Protein AF-A0A0K0F010-F1 (afdb_monomer_lite)

pLDDT: mean 82.56, std 20.04, range [26.83, 97.69]

Secondary structure (DSSP, 8-state):
---PPPSSTTPEEEEEEEEETTTEEEEEEEEHHHHHHHHHHHHTTSHHHHHHHGGGBPTTSS-B-HHHHHHHHTT--SPEEE--TTS-EEEEEEEEETT----S-S---PPPSSPPPPEEEE-SSSEEEETTSSEEEEEEEEEETTTTEEEEEEEEE-HHHHHHHHHHHHHSHHHHHSTTHHHHHHHHHHHHHTT-EEEEEE--GGG-EEEEEEEE--STT-PPPPPPPP-SGGGGGGS---------------------------------

Radius of gyration: 25.79 Å; chains: 1; bounding box: 55×37×94 Å

Foldseek 3Di:
DDDDFDPDQFFKKKKKAKDDQLQDGWIDIDTQFVVQLVVLVSQVLAPQSCVVQVVQDDPPDSGGRSVVVAVVCVVPVDWDWDQALQGIMTMGMDMGHTPDDDDDRPDTTHDDPDFADWAWADFPPDIDIASSQKKKKKKKWAQDPVVRDIDIDITTDHLSVVRNVLVVVLPDPLQVPLPCSNVCSNVQNNCQSVQHKDKDWDQDANSTMIMIMGMHRDDPPDHDDDDDDDDNSVRNPPPDDDPPPPDDDDDDDDDDDDDDDDDDDDDDDDDD

Structure (mmCIF, N/CA/C/O backbone):
data_AF-A0A0K0F010-F1
#
_entry.id   AF-A0A0K0F010-F1
#
loop_
_atom_site.group_PDB
_atom_site.id
_atom_site.type_symbol
_atom_site.label_atom_id
_atom_site.label_alt_id
_atom_site.label_comp_id
_atom_site.label_asym_id
_atom_site.label_entity_id
_atom_site.label_seq_id
_atom_site.pdbx_PDB_ins_code
_atom_site.Cartn_x
_atom_site.Cartn_y
_atom_site.Cartn_z
_atom_site.occupancy
_atom_site.B_iso_or_equiv
_atom_site.auth_seq_id
_atom_site.auth_comp_id
_atom_site.auth_asym_id
_atom_site.auth_atom_id
_atom_site.pdbx_PDB_model_num
ATOM 1 N N . MET A 1 1 ? 7.294 0.095 -32.697 1.00 40.09 1 MET A N 1
ATOM 2 C CA . MET A 1 1 ? 7.837 0.726 -31.475 1.00 40.09 1 MET A CA 1
ATOM 3 C C . MET A 1 1 ? 9.129 1.427 -31.851 1.00 40.09 1 MET A C 1
ATOM 5 O O . MET A 1 1 ? 10.024 0.771 -32.359 1.00 40.09 1 MET A O 1
ATOM 9 N N . THR A 1 2 ? 9.208 2.744 -31.689 1.00 41.09 2 THR A N 1
ATOM 10 C CA . THR A 1 2 ? 10.449 3.507 -31.884 1.00 41.09 2 THR A CA 1
ATOM 11 C C . THR A 1 2 ? 11.277 3.436 -30.606 1.00 41.09 2 THR A C 1
ATOM 13 O O . THR A 1 2 ? 10.870 3.976 -29.580 1.00 41.09 2 THR A O 1
ATOM 16 N N . THR A 1 3 ? 12.419 2.753 -30.650 1.00 55.72 3 THR A N 1
ATOM 17 C CA . THR A 1 3 ? 13.390 2.713 -29.551 1.00 55.72 3 THR A CA 1
ATOM 18 C C . THR A 1 3 ? 14.116 4.051 -29.485 1.00 55.72 3 THR A C 1
ATOM 20 O O . THR A 1 3 ? 14.888 4.386 -30.384 1.00 55.72 3 THR A O 1
ATOM 23 N N . LYS A 1 4 ? 13.857 4.841 -28.442 1.00 65.62 4 LYS A N 1
ATOM 24 C CA . LYS A 1 4 ? 14.613 6.068 -28.191 1.00 65.62 4 LYS A CA 1
ATOM 25 C C . LYS A 1 4 ? 15.930 5.693 -27.513 1.00 65.62 4 LYS A C 1
ATOM 27 O O . LYS A 1 4 ? 15.924 5.049 -26.470 1.00 65.62 4 LYS A O 1
ATOM 32 N N . ALA A 1 5 ? 17.042 6.072 -28.134 1.00 74.75 5 ALA A N 1
ATOM 33 C CA . ALA A 1 5 ? 18.370 5.939 -27.551 1.00 74.75 5 ALA A CA 1
ATOM 34 C C . ALA A 1 5 ? 18.475 6.759 -26.252 1.00 74.75 5 ALA A C 1
ATOM 36 O O . ALA A 1 5 ? 17.925 7.863 -26.173 1.00 74.75 5 ALA A O 1
ATOM 37 N N . CYS A 1 6 ? 19.196 6.237 -25.257 1.00 81.38 6 CYS A N 1
ATOM 38 C CA . CYS A 1 6 ? 19.564 7.020 -24.082 1.00 81.38 6 CYS A CA 1
ATOM 39 C C . CYS A 1 6 ? 20.459 8.189 -24.495 1.00 81.38 6 CYS A C 1
ATOM 41 O O . CYS A 1 6 ? 21.166 8.109 -25.499 1.00 81.38 6 CYS A O 1
ATOM 43 N N . GLN A 1 7 ? 20.407 9.291 -23.739 1.00 77.12 7 GLN A N 1
ATOM 44 C CA . GLN A 1 7 ? 21.152 10.510 -24.082 1.00 77.12 7 GLN A CA 1
ATOM 45 C C . GLN A 1 7 ? 22.668 10.272 -24.147 1.00 77.12 7 GLN A C 1
ATOM 47 O O . GLN A 1 7 ? 23.352 10.929 -24.926 1.00 77.12 7 GLN A O 1
ATOM 52 N N . ASN A 1 8 ? 23.180 9.318 -23.363 1.00 73.06 8 ASN A N 1
ATOM 53 C CA . ASN A 1 8 ? 24.580 8.917 -23.363 1.00 73.06 8 ASN A CA 1
ATOM 54 C C . ASN A 1 8 ? 24.729 7.500 -23.921 1.00 73.06 8 ASN A C 1
ATOM 56 O O . ASN A 1 8 ? 24.116 6.574 -23.407 1.00 73.06 8 ASN A O 1
ATOM 60 N N . ASN A 1 9 ? 25.632 7.315 -24.886 1.00 62.78 9 ASN A N 1
ATOM 61 C CA . ASN A 1 9 ? 25.896 6.019 -25.536 1.00 62.78 9 ASN A CA 1
ATOM 62 C C . ASN A 1 9 ? 26.514 4.951 -24.607 1.00 62.78 9 ASN A C 1
ATOM 64 O O . ASN A 1 9 ? 26.707 3.813 -25.020 1.00 62.78 9 ASN A O 1
ATOM 68 N N . VAL A 1 10 ? 26.875 5.331 -23.378 1.00 67.31 10 VAL A N 1
ATOM 69 C CA . VAL A 1 10 ? 27.418 4.444 -22.331 1.00 67.31 10 VAL A CA 1
ATOM 70 C C . VAL A 1 10 ? 26.358 4.147 -21.261 1.00 67.31 10 VAL A C 1
ATOM 72 O O . VAL A 1 10 ? 26.610 3.398 -20.318 1.00 67.31 10 VAL A O 1
ATOM 75 N N . ASP A 1 11 ? 25.176 4.758 -21.363 1.00 76.50 11 ASP A N 1
ATOM 76 C CA . ASP A 1 11 ? 24.120 4.552 -20.384 1.00 76.50 11 ASP A CA 1
ATOM 77 C C . ASP A 1 11 ? 23.496 3.166 -20.563 1.00 76.50 11 ASP A C 1
ATOM 79 O O . ASP A 1 11 ? 23.376 2.646 -21.675 1.00 76.50 11 ASP A O 1
ATOM 83 N N . LYS A 1 12 ? 23.112 2.543 -19.450 1.00 86.69 12 LYS A N 1
ATOM 84 C CA . LYS A 1 12 ? 22.414 1.256 -19.492 1.00 86.69 12 LYS A CA 1
ATOM 85 C C . LYS A 1 12 ? 20.912 1.479 -19.608 1.00 86.69 12 LYS A C 1
ATOM 87 O O . LYS A 1 12 ? 20.371 2.529 -19.253 1.00 86.69 12 LYS A O 1
ATOM 92 N N . CYS A 1 13 ? 20.225 0.454 -20.076 1.00 90.56 13 CYS A N 1
ATOM 93 C CA . CYS A 1 13 ? 18.785 0.357 -19.956 1.00 90.56 13 CYS A CA 1
ATOM 94 C C . CYS A 1 13 ? 18.437 -0.534 -18.762 1.00 90.56 13 CYS A C 1
ATOM 96 O O . CYS A 1 13 ? 19.225 -1.379 -18.332 1.00 90.56 13 CYS A O 1
ATOM 98 N N . SER A 1 14 ? 17.241 -0.341 -18.223 1.00 92.31 14 SER A N 1
ATOM 99 C CA . SER A 1 14 ? 16.677 -1.249 -17.233 1.00 92.31 14 SER A CA 1
ATOM 100 C C . SER A 1 14 ? 15.232 -1.560 -17.565 1.00 92.31 14 SER A C 1
ATOM 102 O O . SER A 1 14 ? 14.500 -0.714 -18.078 1.00 92.31 14 SER A O 1
ATOM 104 N N . TYR A 1 15 ? 14.859 -2.794 -17.274 1.00 93.38 15 TYR A N 1
ATOM 105 C CA . TYR A 1 15 ? 13.509 -3.310 -17.262 1.00 93.38 15 TYR A CA 1
ATOM 106 C C . TYR A 1 15 ? 13.127 -3.547 -15.804 1.00 93.38 15 TYR A C 1
ATOM 108 O O . TYR A 1 15 ? 13.877 -4.185 -15.064 1.00 93.38 15 TYR A O 1
ATOM 116 N N . VAL A 1 16 ? 11.975 -3.027 -15.401 1.00 94.06 16 VAL A N 1
ATOM 117 C CA . VAL A 1 16 ? 11.423 -3.168 -14.056 1.00 94.06 16 VAL A CA 1
ATOM 118 C C . VAL A 1 16 ? 10.037 -3.782 -14.176 1.00 94.06 16 VAL A C 1
ATOM 120 O O . VAL A 1 16 ? 9.225 -3.326 -14.981 1.00 94.06 16 VAL A O 1
ATOM 123 N N . SER A 1 17 ? 9.763 -4.803 -13.370 1.00 95.50 17 SER A N 1
ATOM 124 C CA . SER A 1 17 ? 8.445 -5.420 -13.234 1.00 95.50 17 SER A CA 1
ATOM 125 C C . SER A 1 17 ? 8.013 -5.365 -11.773 1.00 95.50 17 SER A C 1
ATOM 127 O O . SER A 1 17 ? 8.783 -5.733 -10.885 1.00 95.50 17 SER A O 1
ATOM 129 N N . LEU A 1 18 ? 6.803 -4.870 -11.523 1.00 96.00 18 LEU A N 1
ATOM 130 C CA . LEU A 1 18 ? 6.250 -4.644 -10.190 1.00 96.00 18 LEU A CA 1
ATOM 131 C C . LEU A 1 18 ? 4.849 -5.241 -10.092 1.00 96.00 18 LEU A C 1
ATOM 133 O O . LEU A 1 18 ? 4.024 -5.069 -10.990 1.00 96.00 18 LEU A O 1
ATOM 137 N N . ASN A 1 19 ? 4.565 -5.868 -8.960 1.00 96.69 19 ASN A N 1
ATOM 138 C CA . ASN A 1 19 ? 3.223 -6.231 -8.537 1.00 96.69 19 ASN A CA 1
ATOM 139 C C . ASN A 1 19 ? 3.111 -5.980 -7.034 1.00 96.69 19 ASN A C 1
ATOM 141 O O . ASN A 1 19 ? 3.503 -6.820 -6.233 1.00 96.69 19 ASN A O 1
ATOM 145 N N . ILE A 1 20 ? 2.625 -4.800 -6.660 1.00 97.12 20 ILE A N 1
ATOM 146 C CA . ILE A 1 20 ? 2.399 -4.397 -5.273 1.00 97.12 20 ILE A CA 1
ATOM 147 C C . ILE A 1 20 ? 0.886 -4.203 -5.098 1.00 97.12 20 ILE A C 1
ATOM 149 O O . ILE A 1 20 ? 0.326 -3.269 -5.693 1.00 97.12 20 ILE A O 1
ATOM 153 N N . PRO A 1 21 ? 0.207 -5.055 -4.303 1.00 96.12 21 PRO A N 1
ATOM 154 C CA . PRO A 1 21 ? -1.244 -5.017 -4.149 1.00 96.12 21 PRO A CA 1
ATOM 155 C C . PRO A 1 21 ? -1.765 -3.623 -3.788 1.00 96.12 21 PRO A C 1
ATOM 157 O O . PRO A 1 21 ? -1.228 -2.944 -2.920 1.00 96.12 21 PRO A O 1
ATOM 160 N N . GLY A 1 22 ? -2.808 -3.161 -4.478 1.00 93.94 22 GLY A N 1
ATOM 161 C CA . GLY A 1 22 ? -3.405 -1.846 -4.214 1.00 93.94 22 GLY A CA 1
ATOM 162 C C . GLY A 1 22 ? -2.556 -0.629 -4.605 1.00 93.94 22 GLY A C 1
ATOM 163 O O . GLY A 1 22 ? -3.023 0.486 -4.398 1.00 93.94 22 GLY A O 1
ATOM 164 N N . LEU A 1 23 ? -1.357 -0.812 -5.179 1.00 95.88 23 LEU A N 1
ATOM 165 C CA . LEU A 1 23 ? -0.483 0.280 -5.623 1.00 95.88 23 LEU A CA 1
ATOM 166 C C . LEU A 1 23 ? -0.194 0.237 -7.125 1.00 95.88 23 LEU A C 1
ATOM 168 O O . LEU A 1 23 ? -0.501 1.185 -7.845 1.00 95.88 23 LEU A O 1
ATOM 172 N N . VAL A 1 24 ? 0.428 -0.845 -7.601 1.00 95.31 24 VAL A N 1
ATOM 173 C CA . VAL A 1 24 ? 0.907 -0.955 -8.984 1.00 95.31 24 VAL A CA 1
ATOM 174 C C . VAL A 1 24 ? 0.966 -2.413 -9.423 1.00 95.31 24 VAL A C 1
ATOM 176 O O . VAL A 1 24 ? 1.359 -3.290 -8.663 1.00 95.31 24 VAL A O 1
ATOM 179 N N . ILE A 1 25 ? 0.620 -2.663 -10.679 1.00 96.25 25 ILE A N 1
ATOM 180 C CA . ILE A 1 25 ? 0.909 -3.913 -11.374 1.00 96.25 25 ILE A CA 1
ATOM 181 C C . ILE A 1 25 ? 1.333 -3.547 -12.792 1.00 96.25 25 ILE A C 1
ATOM 183 O O . ILE A 1 25 ? 0.647 -2.767 -13.452 1.00 96.25 25 ILE A O 1
ATOM 187 N N . GLY A 1 26 ? 2.485 -4.028 -13.242 1.00 95.88 26 GLY A N 1
ATOM 188 C CA . GLY A 1 26 ? 2.979 -3.687 -14.568 1.00 95.88 26 GLY A CA 1
ATOM 189 C C . GLY A 1 26 ? 4.478 -3.860 -14.739 1.00 95.88 26 GLY A C 1
ATOM 190 O O . GLY A 1 26 ? 5.221 -4.096 -13.785 1.00 95.88 26 GLY A O 1
ATOM 191 N N . SER A 1 27 ? 4.926 -3.643 -15.970 1.00 94.88 27 SER A N 1
ATOM 192 C CA . SER A 1 27 ? 6.343 -3.602 -16.310 1.00 94.88 27 SER A CA 1
ATOM 193 C C . SER A 1 27 ? 6.649 -2.394 -17.190 1.00 94.88 27 SER A C 1
ATOM 195 O O . SER A 1 27 ? 5.830 -1.979 -18.012 1.00 94.88 27 SER A O 1
ATOM 197 N N . PHE A 1 28 ? 7.833 -1.816 -17.023 1.00 94.00 28 PHE A N 1
ATOM 198 C CA . PHE A 1 28 ? 8.313 -0.690 -17.817 1.00 94.00 28 PHE A CA 1
ATOM 199 C C . PHE A 1 28 ? 9.819 -0.796 -18.031 1.00 94.00 28 PHE A C 1
ATOM 201 O O . PHE A 1 28 ? 10.546 -1.369 -17.222 1.00 94.00 28 PHE A O 1
ATOM 208 N N . SER A 1 29 ? 10.293 -0.244 -19.143 1.00 92.19 29 SER A N 1
ATOM 209 C CA . SER A 1 29 ? 11.709 -0.253 -19.495 1.00 92.19 29 SER A CA 1
ATOM 210 C C . SER A 1 29 ? 12.142 1.084 -20.065 1.00 92.19 29 SER A C 1
ATOM 212 O O . SER A 1 29 ? 11.373 1.734 -20.774 1.00 92.19 29 SER A O 1
ATOM 214 N N . GLY A 1 30 ? 13.388 1.459 -19.817 1.00 92.12 30 GLY A N 1
ATOM 215 C CA . GLY A 1 30 ? 13.963 2.691 -20.336 1.00 92.12 30 GLY A CA 1
ATOM 216 C C . GLY A 1 30 ? 15.385 2.910 -19.843 1.00 92.12 30 GLY A C 1
ATOM 217 O O . GLY A 1 30 ? 16.015 2.013 -19.279 1.00 92.12 30 GLY A O 1
ATOM 218 N N . CYS A 1 31 ? 15.887 4.121 -20.052 1.00 92.12 31 CYS A N 1
ATOM 219 C CA . CYS A 1 31 ? 17.186 4.539 -19.537 1.00 92.12 31 CYS A CA 1
ATOM 220 C C . CYS A 1 31 ? 17.152 4.616 -18.010 1.00 92.12 31 CYS A C 1
ATOM 222 O O . CYS A 1 31 ? 16.120 4.969 -17.432 1.00 92.12 31 CYS A O 1
ATOM 224 N N . LEU A 1 32 ? 18.279 4.318 -17.355 1.00 92.50 32 LEU A N 1
ATOM 225 C CA . LEU A 1 32 ? 18.355 4.222 -15.891 1.00 92.50 32 LEU A CA 1
ATOM 226 C C . LEU A 1 32 ? 17.746 5.430 -15.167 1.00 92.50 32 LEU A C 1
ATOM 228 O O . LEU A 1 32 ? 17.012 5.252 -14.199 1.00 92.50 32 LEU A O 1
ATOM 232 N N . GLN A 1 33 ? 18.016 6.650 -15.639 1.00 91.88 33 GLN A N 1
ATOM 233 C CA . GLN A 1 33 ? 17.498 7.868 -15.014 1.00 91.88 33 GLN A CA 1
ATOM 234 C C . GLN A 1 33 ? 15.969 7.978 -15.109 1.00 91.88 33 GLN A C 1
ATOM 236 O O . GLN A 1 33 ? 15.311 8.289 -14.118 1.00 91.88 33 GLN A O 1
ATOM 241 N N . GLU A 1 34 ? 15.391 7.714 -16.283 1.00 93.06 34 GLU A N 1
ATOM 242 C CA . GLU A 1 34 ? 13.939 7.782 -16.493 1.00 93.06 34 GLU A CA 1
ATOM 243 C C . GLU A 1 34 ? 13.221 6.699 -15.684 1.00 93.06 34 GLU A C 1
ATOM 245 O O . GLU A 1 34 ? 12.225 6.976 -15.013 1.00 93.06 34 GLU A O 1
ATOM 250 N N . VAL A 1 35 ? 13.773 5.483 -15.683 1.00 95.00 35 VAL A N 1
ATOM 251 C CA . VAL A 1 35 ? 13.269 4.374 -14.868 1.00 95.00 35 VAL A CA 1
ATOM 252 C C . VAL A 1 35 ? 13.345 4.716 -13.383 1.00 95.00 35 VAL A C 1
ATOM 254 O O . VAL A 1 35 ? 12.360 4.514 -12.679 1.00 95.00 35 VAL A O 1
ATOM 257 N N . GLY A 1 36 ? 14.452 5.293 -12.909 1.00 96.12 36 GLY A N 1
ATOM 258 C CA . GLY A 1 36 ? 14.612 5.707 -11.512 1.00 96.12 36 GLY A CA 1
ATOM 259 C C . GLY A 1 36 ? 13.603 6.770 -11.074 1.00 96.12 36 GLY A C 1
ATOM 260 O O . GLY A 1 36 ? 13.112 6.721 -9.947 1.00 96.12 36 GLY A O 1
ATOM 261 N N . ILE A 1 37 ? 13.236 7.697 -11.968 1.00 96.94 37 ILE A N 1
ATOM 262 C CA . ILE A 1 37 ? 12.180 8.693 -11.720 1.00 96.94 37 ILE A CA 1
ATOM 263 C C . ILE A 1 37 ? 10.809 8.018 -11.626 1.00 96.94 37 ILE A C 1
ATOM 265 O O . ILE A 1 37 ? 10.042 8.316 -10.711 1.00 96.94 37 ILE A O 1
ATOM 269 N N . ILE A 1 38 ? 10.472 7.139 -12.575 1.00 97.06 38 ILE A N 1
ATOM 270 C CA . ILE A 1 38 ? 9.181 6.435 -12.577 1.00 97.06 38 ILE A CA 1
ATOM 271 C C . ILE A 1 38 ? 9.068 5.557 -11.331 1.00 97.06 38 ILE A C 1
ATOM 273 O O . ILE A 1 38 ? 8.059 5.619 -10.632 1.00 97.06 38 ILE A O 1
ATOM 277 N N . PHE A 1 39 ? 10.112 4.790 -11.023 1.00 96.38 39 PHE A N 1
ATOM 278 C CA . PHE A 1 39 ? 10.118 3.890 -9.882 1.00 96.38 39 PHE A CA 1
ATOM 279 C C . PHE A 1 39 ? 10.039 4.661 -8.558 1.00 96.38 39 PHE A C 1
ATOM 281 O O . PHE A 1 39 ? 9.178 4.348 -7.740 1.00 96.38 39 PHE A O 1
ATOM 288 N N . GLY A 1 40 ? 10.825 5.730 -8.385 1.00 97.12 40 GLY A N 1
ATOM 289 C CA . GLY A 1 40 ? 10.743 6.586 -7.196 1.00 97.12 40 GLY A CA 1
ATOM 290 C C . GLY A 1 40 ? 9.363 7.228 -7.020 1.00 97.12 40 GLY A C 1
ATOM 291 O O . GLY A 1 40 ? 8.825 7.266 -5.919 1.00 97.12 40 GLY A O 1
ATOM 292 N N . ARG A 1 41 ? 8.710 7.647 -8.114 1.00 97.25 41 ARG A N 1
ATOM 293 C CA . ARG A 1 41 ? 7.323 8.143 -8.061 1.00 97.25 41 ARG A CA 1
ATOM 294 C C . ARG A 1 41 ? 6.315 7.076 -7.661 1.00 97.25 41 ARG A C 1
ATOM 296 O O . ARG A 1 41 ? 5.320 7.432 -7.049 1.00 97.25 41 ARG A O 1
ATOM 303 N N . ILE A 1 42 ? 6.511 5.821 -8.057 1.00 96.50 42 ILE A N 1
ATOM 304 C CA . ILE A 1 42 ? 5.626 4.715 -7.674 1.00 96.50 42 ILE A CA 1
ATOM 305 C C . ILE A 1 42 ? 5.829 4.381 -6.195 1.00 96.50 42 ILE A C 1
ATOM 307 O O . ILE A 1 42 ? 4.850 4.343 -5.454 1.00 96.50 42 ILE A O 1
ATOM 311 N N . ALA A 1 43 ? 7.080 4.189 -5.765 1.00 96.25 43 ALA A N 1
ATOM 312 C CA . ALA A 1 43 ? 7.417 3.857 -4.383 1.00 96.25 43 ALA A CA 1
ATOM 313 C C . ALA A 1 43 ? 6.944 4.950 -3.412 1.00 96.25 43 ALA A C 1
ATOM 315 O O . ALA A 1 43 ? 6.189 4.666 -2.488 1.00 96.25 43 ALA A O 1
ATOM 316 N N . GLY A 1 44 ? 7.251 6.217 -3.708 1.00 96.50 44 GLY A N 1
ATOM 317 C CA . GLY A 1 44 ? 6.889 7.361 -2.868 1.00 96.50 44 GLY A CA 1
ATOM 318 C C . GLY A 1 44 ? 5.389 7.676 -2.770 1.00 96.50 44 GLY A C 1
ATOM 319 O O . GLY A 1 44 ? 5.009 8.607 -2.064 1.00 96.50 44 GLY A O 1
ATOM 320 N N . ARG A 1 45 ? 4.499 6.947 -3.463 1.00 96.31 45 ARG A N 1
ATOM 321 C CA . ARG A 1 45 ? 3.038 7.086 -3.270 1.00 96.31 45 ARG A CA 1
ATOM 322 C C . ARG A 1 45 ? 2.548 6.425 -1.987 1.00 96.31 45 ARG A C 1
ATOM 324 O O . ARG A 1 45 ? 1.493 6.814 -1.481 1.00 96.31 45 ARG A O 1
ATOM 331 N N . ARG A 1 46 ? 3.289 5.437 -1.487 1.00 96.50 46 ARG A N 1
ATOM 332 C CA . ARG A 1 46 ? 2.933 4.653 -0.310 1.00 96.50 46 ARG A CA 1
ATOM 333 C C . ARG A 1 46 ? 4.087 4.620 0.675 1.00 96.50 46 ARG A C 1
ATOM 335 O O . ARG A 1 46 ? 5.159 4.144 0.336 1.00 96.50 46 ARG A O 1
ATOM 342 N N . LEU A 1 47 ? 3.854 5.101 1.891 1.00 97.25 47 LEU A N 1
ATOM 343 C CA . LEU A 1 47 ? 4.883 5.278 2.918 1.00 97.25 47 LEU A CA 1
ATOM 344 C C . LEU A 1 47 ? 5.563 3.966 3.316 1.00 97.25 47 LEU A C 1
ATOM 346 O O . LEU A 1 47 ? 6.756 3.958 3.586 1.00 97.25 47 LEU A O 1
ATOM 350 N N . ASP A 1 48 ? 4.822 2.860 3.334 1.00 96.56 48 ASP A N 1
ATOM 351 C CA . ASP A 1 48 ? 5.379 1.547 3.648 1.00 96.56 48 ASP A CA 1
ATOM 352 C C . ASP A 1 48 ? 6.294 1.021 2.534 1.00 96.56 48 ASP A C 1
ATOM 354 O O . ASP A 1 48 ? 7.318 0.405 2.804 1.00 96.56 48 ASP A O 1
ATOM 358 N N . VAL A 1 49 ? 5.969 1.321 1.275 1.00 97.12 49 VAL A N 1
ATOM 359 C CA . VAL A 1 49 ? 6.812 0.987 0.118 1.00 97.12 49 VAL A CA 1
ATOM 360 C C . VAL A 1 49 ? 8.019 1.925 0.028 1.00 97.12 49 VAL A C 1
ATOM 362 O O . VAL A 1 49 ? 9.125 1.487 -0.288 1.00 97.12 49 VAL A O 1
ATOM 365 N N . ASP A 1 50 ? 7.817 3.207 0.325 1.00 96.88 50 ASP A N 1
ATOM 366 C CA . ASP A 1 50 ? 8.874 4.211 0.382 1.00 96.88 50 ASP A CA 1
ATOM 367 C C . ASP A 1 50 ? 9.928 3.864 1.439 1.00 96.88 50 ASP A C 1
ATOM 369 O O . ASP A 1 50 ? 11.115 3.941 1.144 1.00 96.88 50 ASP A O 1
ATOM 373 N N . ASP A 1 51 ? 9.521 3.390 2.621 1.00 95.88 51 ASP A N 1
ATOM 374 C CA . ASP A 1 51 ? 10.441 2.961 3.685 1.00 95.88 51 ASP A CA 1
ATOM 375 C C . ASP A 1 51 ? 11.346 1.799 3.235 1.00 95.88 51 ASP A C 1
ATOM 377 O O . ASP A 1 51 ? 12.567 1.838 3.410 1.00 95.88 51 ASP A O 1
ATOM 381 N N . ILE A 1 52 ? 10.774 0.806 2.544 1.00 94.62 52 ILE A N 1
ATOM 382 C CA . ILE A 1 52 ? 11.507 -0.358 2.014 1.00 94.62 52 ILE A CA 1
ATOM 383 C C . ILE A 1 52 ? 12.583 0.076 1.012 1.00 94.62 52 ILE A C 1
ATOM 385 O O . ILE A 1 52 ? 13.729 -0.387 1.064 1.00 94.62 52 ILE A O 1
ATOM 389 N N . PHE A 1 53 ? 12.235 0.984 0.099 1.00 94.19 53 PHE A N 1
ATOM 390 C CA . PHE A 1 53 ? 13.142 1.463 -0.945 1.00 94.19 53 PHE A CA 1
ATOM 391 C C . PHE A 1 53 ? 13.915 2.732 -0.562 1.00 94.19 53 PHE A C 1
ATOM 393 O O . PHE A 1 53 ? 14.752 3.184 -1.344 1.00 94.19 53 PHE A O 1
ATOM 400 N N . GLY A 1 54 ? 13.715 3.266 0.646 1.00 94.25 54 GLY A N 1
ATOM 401 C CA . GLY A 1 54 ? 14.260 4.542 1.119 1.00 94.25 54 GLY A CA 1
ATOM 402 C C . GLY A 1 54 ? 15.776 4.652 0.949 1.00 94.25 54 GLY A C 1
ATOM 403 O O . GLY A 1 54 ? 16.321 5.669 0.525 1.00 94.25 54 GLY A O 1
ATOM 404 N N . HIS A 1 55 ? 16.467 3.542 1.191 1.00 93.12 55 HIS A N 1
ATOM 405 C CA . HIS A 1 55 ? 17.918 3.427 1.084 1.00 93.12 55 HIS A CA 1
ATOM 406 C C . HIS A 1 55 ? 18.460 3.407 -0.361 1.00 93.12 55 HIS A C 1
ATOM 408 O O . HIS A 1 55 ? 19.676 3.382 -0.554 1.00 93.12 55 HIS A O 1
ATOM 414 N N . LEU A 1 56 ? 17.587 3.359 -1.373 1.00 94.06 56 LEU A N 1
ATOM 415 C CA . LEU A 1 56 ? 17.946 3.373 -2.794 1.00 94.06 56 LEU A CA 1
ATOM 416 C C . LEU A 1 56 ? 17.784 4.755 -3.433 1.00 94.06 56 LEU A C 1
ATOM 418 O O . LEU A 1 56 ? 18.170 4.920 -4.589 1.00 94.06 56 LEU A O 1
ATOM 422 N N . TYR A 1 57 ? 17.207 5.739 -2.739 1.00 96.06 57 TYR A N 1
ATOM 423 C CA . TYR A 1 57 ? 17.069 7.084 -3.289 1.00 96.06 57 TYR A CA 1
ATOM 424 C C . TYR A 1 57 ? 18.416 7.796 -3.393 1.00 96.06 57 TYR A C 1
ATOM 426 O O . TYR A 1 57 ? 19.268 7.716 -2.507 1.00 96.06 57 TYR A O 1
ATOM 434 N N . ILE A 1 58 ? 18.582 8.571 -4.464 1.00 95.56 58 ILE A N 1
ATOM 435 C CA . ILE A 1 58 ? 19.652 9.563 -4.539 1.00 95.56 58 ILE A CA 1
ATOM 436 C C . ILE A 1 58 ? 19.356 10.640 -3.476 1.00 95.56 58 ILE A C 1
ATOM 438 O O . ILE A 1 58 ? 18.236 11.168 -3.462 1.00 95.56 58 ILE A O 1
ATOM 442 N N . PRO A 1 59 ? 20.326 11.004 -2.612 1.00 95.00 59 PRO A N 1
ATOM 443 C CA . PRO A 1 59 ? 20.105 11.942 -1.513 1.00 95.00 59 PRO A CA 1
ATOM 444 C C . PRO A 1 59 ? 19.436 13.249 -1.954 1.00 95.00 59 PRO A C 1
ATOM 446 O O . PRO A 1 59 ? 19.844 13.858 -2.942 1.00 95.00 59 PRO A O 1
ATOM 449 N N . ASN A 1 60 ? 18.436 13.698 -1.188 1.00 91.94 60 ASN A N 1
ATOM 450 C CA . ASN A 1 60 ? 17.643 14.912 -1.444 1.00 91.94 60 ASN A CA 1
ATOM 451 C C . ASN A 1 60 ? 16.846 14.906 -2.763 1.00 91.94 60 ASN A C 1
ATOM 453 O O . ASN A 1 60 ? 16.470 15.966 -3.266 1.00 91.94 60 ASN A O 1
ATOM 457 N N . THR A 1 61 ? 16.569 13.732 -3.330 1.00 94.69 61 THR A N 1
ATOM 458 C CA . THR A 1 61 ? 15.728 13.585 -4.523 1.00 94.69 61 THR A CA 1
ATOM 459 C C . THR A 1 61 ? 14.662 12.510 -4.315 1.00 94.69 61 THR A C 1
ATOM 461 O O . THR A 1 61 ? 14.782 11.674 -3.427 1.00 94.69 61 THR A O 1
ATOM 464 N N . SER A 1 62 ? 13.648 12.486 -5.182 1.00 94.00 62 SER A N 1
ATOM 465 C CA . SER A 1 62 ? 12.670 11.387 -5.272 1.00 94.00 62 SER A CA 1
ATOM 466 C C . SER A 1 62 ? 13.019 10.395 -6.392 1.00 94.00 62 SER A C 1
ATOM 468 O O . SER A 1 62 ? 12.129 9.835 -7.032 1.00 94.00 62 SER A O 1
ATOM 470 N N . ILE A 1 63 ? 14.311 10.241 -6.701 1.00 97.06 63 ILE A N 1
ATOM 471 C CA . ILE A 1 63 ? 14.812 9.383 -7.780 1.00 97.06 63 ILE A CA 1
ATOM 472 C C . ILE A 1 63 ? 15.531 8.186 -7.168 1.00 97.06 63 ILE A C 1
ATOM 474 O O . ILE A 1 63 ? 16.453 8.362 -6.374 1.00 97.06 63 ILE A O 1
ATOM 478 N N . ILE A 1 64 ? 15.147 6.979 -7.580 1.00 95.81 64 ILE A N 1
ATOM 479 C CA . ILE A 1 64 ? 15.859 5.753 -7.207 1.00 95.81 64 ILE A CA 1
ATOM 480 C C . ILE A 1 64 ? 17.155 5.648 -8.018 1.00 95.81 64 ILE A C 1
ATOM 482 O O . ILE A 1 64 ? 17.147 5.784 -9.246 1.00 95.81 64 ILE A O 1
ATOM 486 N N . ASP A 1 65 ? 18.270 5.379 -7.338 1.00 95.31 65 ASP A N 1
ATOM 487 C CA . ASP A 1 65 ? 19.568 5.126 -7.952 1.00 95.31 65 ASP A CA 1
ATOM 488 C C . ASP A 1 65 ? 19.581 3.758 -8.642 1.00 95.31 65 ASP A C 1
ATOM 490 O O . ASP A 1 65 ? 20.044 2.740 -8.116 1.00 95.31 65 ASP A O 1
ATOM 494 N N . MET A 1 66 ? 19.091 3.747 -9.880 1.00 93.25 66 MET A N 1
ATOM 495 C CA . MET A 1 66 ? 19.056 2.539 -10.691 1.00 93.25 66 MET A CA 1
ATOM 496 C C . MET A 1 66 ? 20.450 1.978 -10.978 1.00 93.25 66 MET A C 1
ATOM 498 O O . MET A 1 66 ? 20.550 0.784 -11.232 1.00 93.25 66 MET A O 1
ATOM 502 N N . LYS A 1 67 ? 21.542 2.757 -10.885 1.00 91.38 67 LYS A N 1
ATOM 503 C CA . LYS A 1 67 ? 22.898 2.194 -11.029 1.00 91.38 67 LYS A CA 1
ATOM 504 C C . LYS A 1 67 ? 23.209 1.255 -9.867 1.00 91.38 67 LYS A C 1
ATOM 506 O O . LYS A 1 67 ? 23.655 0.132 -10.105 1.00 91.38 67 LYS A O 1
ATOM 511 N N . SER A 1 68 ? 22.909 1.681 -8.642 1.00 90.19 68 SER A N 1
ATOM 512 C CA . SER A 1 68 ? 23.039 0.849 -7.441 1.00 90.19 68 SER A CA 1
ATOM 513 C C . SER A 1 68 ? 22.110 -0.368 -7.482 1.00 90.19 68 SER A C 1
ATOM 515 O O . SER A 1 68 ? 22.535 -1.482 -7.172 1.00 90.19 68 SER A O 1
ATOM 517 N N . VAL A 1 69 ? 20.865 -0.198 -7.942 1.00 90.81 69 VAL A N 1
ATOM 518 C CA . VAL A 1 69 ? 19.923 -1.319 -8.131 1.00 90.81 69 VAL A CA 1
ATOM 519 C C . VAL A 1 69 ? 20.445 -2.320 -9.165 1.00 90.81 69 VAL A C 1
ATOM 521 O O . VAL A 1 69 ? 20.409 -3.529 -8.930 1.00 90.81 69 VAL A O 1
ATOM 524 N N . CYS A 1 70 ? 20.983 -1.845 -10.290 1.00 88.94 70 CYS A N 1
ATOM 525 C CA . CYS A 1 70 ? 21.568 -2.701 -11.320 1.00 88.94 70 CYS A CA 1
ATOM 526 C C . CYS A 1 70 ? 22.753 -3.511 -10.790 1.00 88.94 70 CYS A C 1
ATOM 528 O O . CYS A 1 70 ? 22.836 -4.702 -11.055 1.00 88.94 70 CYS A O 1
ATOM 530 N N . GLN A 1 71 ? 23.651 -2.896 -10.015 1.00 85.62 71 GLN A N 1
ATOM 531 C CA . GLN A 1 71 ? 24.795 -3.607 -9.433 1.00 85.62 71 GLN A CA 1
ATOM 532 C C . GLN A 1 71 ? 24.355 -4.736 -8.493 1.00 85.62 71 GLN A C 1
ATOM 534 O O . GLN A 1 71 ? 24.943 -5.815 -8.508 1.00 85.62 71 GLN A O 1
ATOM 539 N N . ARG A 1 72 ? 23.298 -4.514 -7.703 1.00 77.75 72 ARG A N 1
ATOM 540 C CA . ARG A 1 72 ? 22.759 -5.526 -6.781 1.00 77.75 72 ARG A CA 1
ATOM 541 C C . ARG A 1 72 ? 21.983 -6.629 -7.503 1.00 77.75 72 ARG A C 1
ATOM 543 O O . ARG A 1 72 ? 22.172 -7.796 -7.185 1.00 77.75 72 ARG A O 1
ATOM 550 N N . SER A 1 73 ? 21.165 -6.280 -8.494 1.00 71.44 73 SER A N 1
ATOM 551 C CA . SER A 1 73 ? 20.403 -7.260 -9.290 1.00 71.44 73 SER A CA 1
ATOM 552 C C . SER A 1 73 ? 21.304 -8.148 -10.151 1.00 71.44 73 SER A C 1
ATOM 554 O O . SER A 1 73 ? 21.027 -9.332 -10.301 1.00 71.44 73 SER A O 1
ATOM 556 N N . THR A 1 74 ? 22.453 -7.650 -10.624 1.00 58.91 74 THR A N 1
ATOM 557 C CA . THR A 1 74 ? 23.444 -8.498 -11.313 1.00 58.91 74 THR A CA 1
ATOM 558 C C . THR A 1 74 ? 24.079 -9.575 -10.422 1.00 58.91 74 THR A C 1
ATOM 560 O O . THR A 1 74 ? 24.756 -10.457 -10.942 1.00 58.91 74 THR A O 1
ATOM 563 N N . LEU A 1 75 ? 23.861 -9.529 -9.100 1.00 53.00 75 LEU A N 1
ATOM 564 C CA . LEU A 1 75 ? 24.344 -10.529 -8.140 1.00 53.00 75 LEU A CA 1
ATOM 565 C C . LEU A 1 75 ? 23.294 -11.607 -7.803 1.00 53.00 75 LEU A C 1
ATOM 567 O O . LEU A 1 75 ? 23.629 -12.581 -7.134 1.00 53.00 75 LEU A O 1
ATOM 571 N N . GLY A 1 76 ? 22.046 -11.469 -8.269 1.00 54.00 76 GLY A N 1
ATOM 572 C CA . GLY A 1 76 ? 20.969 -12.427 -8.020 1.00 54.00 76 GLY A CA 1
ATOM 573 C C . GLY A 1 76 ? 19.837 -12.290 -9.039 1.00 54.00 76 GLY A C 1
ATOM 574 O O . GLY A 1 76 ? 19.107 -11.307 -9.035 1.00 54.00 76 GLY A O 1
ATOM 575 N N . ASN A 1 77 ? 19.670 -13.296 -9.901 1.00 59.62 77 ASN A N 1
ATOM 576 C CA . ASN A 1 77 ? 18.667 -13.317 -10.976 1.00 59.62 77 ASN A CA 1
ATOM 577 C C . ASN A 1 77 ? 17.264 -13.715 -10.470 1.00 59.62 77 ASN A C 1
ATOM 579 O O . ASN A 1 77 ? 16.684 -14.679 -10.967 1.00 59.62 77 ASN A O 1
ATOM 583 N N . GLY A 1 78 ? 16.730 -13.028 -9.460 1.00 77.88 78 GLY A N 1
ATOM 584 C CA . GLY A 1 78 ? 15.447 -13.384 -8.852 1.00 77.88 78 GLY A CA 1
ATOM 585 C C . GLY A 1 78 ? 14.524 -12.195 -8.627 1.00 77.88 78 GLY A C 1
ATOM 586 O O . GLY A 1 78 ? 14.969 -11.061 -8.459 1.00 77.88 78 GLY A O 1
ATOM 587 N N . SER A 1 79 ? 13.225 -12.484 -8.601 1.00 87.25 79 SER A N 1
ATOM 588 C CA . SER A 1 79 ? 12.232 -11.605 -7.991 1.00 87.25 79 SER A CA 1
ATOM 589 C C . SER A 1 79 ? 12.530 -11.421 -6.507 1.00 87.25 79 SER A C 1
ATOM 591 O O . SER A 1 79 ? 12.860 -12.379 -5.807 1.00 87.25 79 SER A O 1
ATOM 593 N N . TYR A 1 80 ? 12.355 -10.202 -6.018 1.00 90.25 80 TYR A N 1
ATOM 594 C CA . TYR A 1 80 ? 12.368 -9.890 -4.598 1.00 90.25 80 TYR A CA 1
ATOM 595 C C . TYR A 1 80 ? 10.935 -9.753 -4.105 1.00 90.25 80 TYR A C 1
ATOM 597 O O . TYR A 1 80 ? 10.119 -9.065 -4.724 1.00 90.25 80 TYR A O 1
ATOM 605 N N . VAL A 1 81 ? 10.653 -10.398 -2.978 1.00 93.12 81 VAL A N 1
ATOM 606 C CA . VAL A 1 81 ? 9.400 -10.226 -2.250 1.00 93.12 81 VAL A CA 1
ATOM 607 C C . VAL A 1 81 ? 9.602 -9.129 -1.213 1.00 93.12 81 VAL A C 1
ATOM 609 O O . VAL A 1 81 ? 10.603 -9.130 -0.496 1.00 93.12 81 VAL A O 1
ATOM 612 N N . ILE A 1 82 ? 8.670 -8.185 -1.163 1.00 93.56 82 ILE A N 1
ATOM 613 C CA . ILE A 1 82 ? 8.628 -7.110 -0.175 1.00 93.56 82 ILE A CA 1
ATOM 614 C C . ILE A 1 82 ? 7.335 -7.226 0.629 1.00 93.56 82 ILE A C 1
ATOM 616 O O . ILE A 1 82 ? 6.259 -7.393 0.061 1.00 93.56 82 ILE A O 1
ATOM 620 N N . GLU A 1 83 ? 7.426 -7.135 1.947 1.00 94.31 83 GLU A N 1
ATOM 621 C CA . GLU A 1 83 ? 6.252 -7.160 2.819 1.00 94.31 83 GLU A CA 1
ATOM 622 C C . GLU A 1 83 ? 5.648 -5.758 2.881 1.00 94.31 83 GLU A C 1
ATOM 624 O O . GLU A 1 83 ? 6.351 -4.785 3.145 1.00 94.31 83 GLU A O 1
ATOM 629 N N . THR A 1 84 ? 4.350 -5.629 2.613 1.00 95.88 84 THR A N 1
ATOM 630 C CA . THR A 1 84 ? 3.671 -4.326 2.605 1.00 95.88 84 THR A CA 1
ATOM 631 C C . THR A 1 84 ? 2.362 -4.389 3.389 1.00 95.88 84 THR A C 1
ATOM 633 O O . THR A 1 84 ? 1.814 -5.469 3.617 1.00 95.88 84 THR A O 1
ATOM 636 N N . ILE A 1 85 ? 1.792 -3.236 3.751 1.00 95.88 85 ILE A N 1
ATOM 637 C CA . ILE A 1 85 ? 0.528 -3.153 4.507 1.00 95.88 85 ILE A CA 1
ATOM 638 C C . ILE A 1 85 ? -0.665 -3.749 3.746 1.00 95.88 85 ILE A C 1
ATOM 640 O O . ILE A 1 85 ? -1.726 -3.973 4.311 1.00 95.88 85 ILE A O 1
ATOM 644 N N . THR A 1 86 ? -0.519 -4.002 2.450 1.00 96.69 86 THR A N 1
ATOM 645 C CA . THR A 1 86 ? -1.544 -4.612 1.595 1.00 96.69 86 THR A CA 1
ATOM 646 C C . THR A 1 86 ? -1.256 -6.076 1.251 1.00 96.69 86 THR A C 1
ATOM 648 O O . THR A 1 86 ? -1.966 -6.654 0.427 1.00 96.69 86 THR A O 1
ATOM 651 N N . GLY A 1 87 ? -0.220 -6.667 1.850 1.00 94.31 87 GLY A N 1
ATOM 652 C CA . GLY A 1 87 ? 0.313 -7.990 1.528 1.00 94.31 87 GLY A CA 1
ATOM 653 C C . GLY A 1 87 ? 1.599 -7.934 0.702 1.00 94.31 87 GLY A C 1
ATOM 654 O O . GLY A 1 87 ? 2.106 -6.856 0.384 1.00 94.31 87 GLY A O 1
ATOM 655 N N . ASP A 1 88 ? 2.116 -9.107 0.357 1.00 95.44 88 ASP A N 1
ATOM 656 C CA . ASP A 1 88 ? 3.399 -9.246 -0.328 1.00 95.44 88 ASP A CA 1
ATOM 657 C C . ASP A 1 88 ? 3.386 -8.596 -1.716 1.00 95.44 88 ASP A C 1
ATOM 659 O O . ASP A 1 88 ? 2.518 -8.860 -2.554 1.00 95.44 88 ASP A O 1
ATOM 663 N N . GLY A 1 89 ? 4.370 -7.735 -1.954 1.00 95.44 89 GLY A N 1
ATOM 664 C CA . GLY A 1 89 ? 4.700 -7.189 -3.257 1.00 95.44 89 GLY A CA 1
ATOM 665 C C . GLY A 1 89 ? 5.841 -7.966 -3.905 1.00 95.44 89 GLY A C 1
ATOM 666 O O . GLY A 1 89 ? 6.728 -8.473 -3.224 1.00 95.44 89 GLY A O 1
ATOM 667 N N . ILE A 1 90 ? 5.843 -8.030 -5.233 1.00 95.06 90 ILE A N 1
ATOM 668 C CA . ILE A 1 90 ? 6.913 -8.643 -6.021 1.00 95.06 90 ILE A CA 1
ATOM 669 C C . ILE A 1 90 ? 7.563 -7.574 -6.894 1.00 95.06 90 ILE A C 1
ATOM 671 O O . ILE A 1 90 ? 6.881 -6.794 -7.565 1.00 95.06 90 ILE A O 1
ATOM 675 N N . PHE A 1 91 ? 8.890 -7.550 -6.891 1.00 92.50 91 PHE A N 1
ATOM 676 C CA . PHE A 1 91 ? 9.710 -6.609 -7.640 1.00 92.50 91 PHE A CA 1
ATOM 677 C C . PHE A 1 91 ? 10.849 -7.342 -8.351 1.00 92.50 91 PHE A C 1
ATOM 679 O O . PHE A 1 91 ? 11.580 -8.122 -7.744 1.00 92.50 91 PHE A O 1
ATOM 686 N N . PHE A 1 92 ? 11.025 -7.059 -9.638 1.00 92.75 92 PHE A N 1
ATOM 687 C CA . PHE A 1 92 ? 12.100 -7.605 -10.460 1.00 92.75 92 PHE A CA 1
ATOM 688 C C . PHE A 1 92 ? 12.760 -6.500 -11.284 1.00 92.75 92 PHE A C 1
ATOM 690 O O . PHE A 1 92 ? 12.074 -5.641 -11.843 1.00 92.75 92 PHE A O 1
ATOM 697 N N . VAL A 1 93 ? 14.091 -6.552 -11.397 1.00 92.56 93 VAL A N 1
ATOM 698 C CA . VAL A 1 93 ? 14.881 -5.635 -12.230 1.00 92.56 93 VAL A CA 1
ATOM 699 C C . VAL A 1 93 ? 15.882 -6.408 -13.054 1.00 92.56 93 VAL A C 1
ATOM 701 O O . VAL A 1 93 ? 16.607 -7.256 -12.541 1.00 92.56 93 VAL A O 1
ATOM 704 N N . HIS A 1 94 ? 15.974 -6.038 -14.324 1.00 91.31 94 HIS A N 1
ATOM 705 C CA . HIS A 1 94 ? 17.031 -6.478 -15.213 1.00 91.31 94 HIS A CA 1
ATOM 706 C C . HIS A 1 94 ? 17.670 -5.275 -15.898 1.00 91.31 94 HIS A C 1
ATOM 708 O O . HIS A 1 94 ? 16.968 -4.433 -16.457 1.00 91.31 94 HIS A O 1
ATOM 714 N N . CYS A 1 95 ? 18.998 -5.197 -15.879 1.00 90.50 95 CYS A N 1
ATOM 715 C CA . CYS A 1 95 ? 19.740 -4.125 -16.529 1.00 90.50 95 CYS A CA 1
ATOM 716 C C . CYS A 1 95 ? 20.574 -4.678 -17.676 1.00 90.50 95 CYS A C 1
ATOM 718 O O . CYS A 1 95 ? 21.272 -5.675 -17.514 1.00 90.50 95 CYS A O 1
ATOM 720 N N . TYR A 1 96 ? 20.517 -3.998 -18.813 1.00 88.81 96 TYR A N 1
ATOM 721 C CA . TYR A 1 96 ? 21.110 -4.433 -20.073 1.00 88.81 96 TYR A CA 1
ATOM 722 C C . TYR A 1 96 ? 21.751 -3.242 -20.786 1.00 88.81 96 TYR A C 1
ATOM 724 O O . TYR A 1 96 ? 21.469 -2.080 -20.470 1.00 88.81 96 TYR A O 1
ATOM 732 N N . ASN A 1 97 ? 22.674 -3.509 -21.704 1.00 88.50 97 ASN A N 1
ATOM 733 C CA . ASN A 1 97 ? 23.357 -2.439 -22.419 1.00 88.50 97 ASN A CA 1
ATOM 734 C C . ASN A 1 97 ? 22.424 -1.814 -23.458 1.00 88.50 97 ASN A C 1
ATOM 736 O O . ASN A 1 97 ? 21.542 -2.466 -24.020 1.00 88.50 97 ASN A O 1
ATOM 740 N N . GLN A 1 98 ? 22.630 -0.533 -23.748 1.00 84.62 98 GLN A N 1
ATOM 741 C CA . GLN A 1 98 ? 21.899 0.124 -24.821 1.00 84.62 98 GLN A CA 1
ATOM 742 C C . GLN A 1 98 ? 22.150 -0.588 -26.162 1.00 84.62 98 GLN A C 1
ATOM 744 O O . GLN A 1 98 ? 23.284 -0.903 -26.511 1.00 84.62 98 GLN A O 1
ATOM 749 N N . GLY A 1 99 ? 21.082 -0.827 -26.925 1.00 80.44 99 GLY A N 1
ATOM 750 C CA . GLY A 1 99 ? 21.142 -1.574 -28.187 1.00 80.44 99 GLY A CA 1
ATOM 751 C C . GLY A 1 99 ? 20.942 -3.083 -28.029 1.00 80.44 99 GLY A C 1
ATOM 752 O O . GLY A 1 99 ? 20.641 -3.749 -29.018 1.00 80.44 99 GLY A O 1
ATOM 753 N N . GLU A 1 100 ? 21.015 -3.620 -26.808 1.00 84.06 100 GLU A N 1
ATOM 754 C CA . GLU A 1 100 ? 20.564 -4.983 -26.530 1.00 84.06 100 GLU A CA 1
ATOM 755 C C . GLU A 1 100 ? 19.033 -5.021 -26.483 1.00 84.06 100 GLU A C 1
ATOM 757 O O . GLU A 1 100 ? 18.377 -4.143 -25.913 1.00 84.06 100 GLU A O 1
ATOM 762 N N . ILE A 1 101 ? 18.450 -6.047 -27.105 1.00 77.06 101 ILE A N 1
ATOM 763 C CA . ILE A 1 101 ? 17.005 -6.263 -27.083 1.00 77.06 101 ILE A CA 1
ATOM 764 C C . ILE A 1 101 ? 16.693 -7.274 -25.985 1.00 77.06 101 ILE A C 1
ATOM 766 O O . ILE A 1 101 ? 17.108 -8.430 -26.053 1.00 77.06 101 ILE A O 1
ATOM 770 N N . TYR A 1 102 ? 15.909 -6.851 -24.998 1.00 82.00 102 TYR A N 1
ATOM 771 C CA . TYR A 1 102 ? 15.422 -7.727 -23.940 1.00 82.00 102 TYR A CA 1
ATOM 772 C C . TYR A 1 102 ? 14.029 -8.265 -24.295 1.00 82.00 102 TYR A C 1
ATOM 774 O O . TYR A 1 102 ? 13.021 -7.599 -24.076 1.00 82.00 102 TYR A O 1
ATOM 782 N N . ILE A 1 103 ? 13.977 -9.444 -24.927 1.00 73.75 103 ILE A N 1
ATOM 783 C CA . ILE A 1 103 ? 12.746 -9.990 -25.542 1.00 73.75 103 ILE A CA 1
ATOM 784 C C . ILE A 1 103 ? 11.945 -10.869 -24.567 1.00 73.75 103 ILE A C 1
ATOM 786 O O . ILE A 1 103 ? 10.719 -10.885 -24.634 1.00 73.75 103 ILE A O 1
ATOM 790 N N . ASN A 1 104 ? 12.616 -11.554 -23.636 1.00 82.56 104 ASN A N 1
ATOM 791 C CA . ASN A 1 104 ? 11.998 -12.524 -22.729 1.00 82.56 104 ASN A CA 1
ATOM 792 C C . ASN A 1 104 ? 12.336 -12.187 -21.272 1.00 82.56 104 ASN A C 1
ATOM 794 O O . ASN A 1 104 ? 13.292 -12.747 -20.725 1.00 82.56 104 ASN A O 1
ATOM 798 N N . PRO A 1 105 ? 11.599 -11.250 -20.651 1.00 85.56 105 PRO A N 1
ATOM 799 C CA . PRO A 1 105 ? 11.775 -10.979 -19.238 1.00 85.56 105 PRO A CA 1
ATOM 800 C C . PRO A 1 105 ? 11.469 -12.223 -18.408 1.00 85.56 105 PRO A C 1
ATOM 802 O O . PRO A 1 105 ? 10.491 -12.915 -18.677 1.00 85.56 105 PRO A O 1
ATOM 805 N N . LEU A 1 106 ? 12.300 -12.483 -17.393 1.00 86.56 106 LEU A N 1
ATOM 806 C CA . LEU A 1 106 ? 12.066 -13.584 -16.449 1.00 86.56 106 LEU A CA 1
ATOM 807 C C . LEU A 1 106 ? 10.712 -13.417 -15.754 1.00 86.56 106 LEU A C 1
ATOM 809 O O . LEU A 1 106 ? 10.006 -14.389 -15.516 1.00 86.56 106 LEU A O 1
ATOM 813 N N . GLU A 1 107 ? 10.370 -12.165 -15.459 1.00 89.69 107 GLU A N 1
ATOM 814 C CA . GLU A 1 107 ? 9.181 -11.785 -14.716 1.00 89.69 107 GLU A CA 1
ATOM 815 C C . GLU A 1 107 ? 8.481 -10.644 -15.430 1.00 89.69 107 GLU A C 1
ATOM 817 O O . GLU A 1 107 ? 9.078 -9.610 -15.760 1.00 89.69 107 GLU A O 1
ATOM 822 N N . ARG A 1 108 ? 7.190 -10.824 -15.670 1.00 92.69 108 ARG A N 1
ATOM 823 C CA . ARG A 1 108 ? 6.358 -9.841 -16.344 1.00 92.69 108 ARG A CA 1
ATOM 824 C C . ARG A 1 108 ? 4.979 -9.848 -15.724 1.00 92.69 108 ARG A C 1
ATOM 826 O O . ARG A 1 108 ? 4.291 -10.864 -15.734 1.00 92.69 108 ARG A O 1
ATOM 833 N N . PHE A 1 109 ? 4.585 -8.686 -15.229 1.00 95.06 109 PHE A N 1
ATOM 834 C CA . PHE A 1 109 ? 3.240 -8.455 -14.742 1.00 95.06 109 PHE A CA 1
ATOM 835 C C . PHE A 1 109 ? 2.520 -7.579 -15.752 1.00 95.06 109 PHE A C 1
ATOM 837 O O . PHE A 1 109 ? 2.949 -6.461 -16.031 1.00 95.06 109 PHE A O 1
ATOM 844 N N . ASP A 1 110 ? 1.435 -8.091 -16.320 1.00 94.00 110 ASP A N 1
ATOM 845 C CA . ASP A 1 110 ? 0.621 -7.304 -17.234 1.00 94.00 110 ASP A CA 1
ATOM 846 C C . ASP A 1 110 ? -0.405 -6.489 -16.429 1.00 94.00 110 ASP A C 1
ATOM 848 O O . ASP A 1 110 ? -1.136 -7.051 -15.604 1.00 94.00 110 ASP A O 1
ATOM 852 N N . PRO A 1 111 ? -0.470 -5.159 -16.631 1.00 93.06 111 PRO A N 1
ATOM 853 C CA . PRO A 1 111 ? -1.496 -4.348 -16.000 1.00 93.06 111 PRO A CA 1
ATOM 854 C C . PRO A 1 111 ? -2.886 -4.728 -16.531 1.00 93.06 111 PRO A C 1
ATOM 856 O O . PRO A 1 111 ? -3.011 -5.224 -17.656 1.00 93.06 111 PRO A O 1
ATOM 859 N N . PRO A 1 112 ? -3.963 -4.438 -15.780 1.00 90.94 112 PRO A N 1
ATOM 860 C CA . PRO A 1 112 ? -5.308 -4.528 -16.331 1.00 90.94 112 PRO A CA 1
ATOM 861 C C . PRO A 1 112 ? -5.433 -3.633 -17.581 1.00 90.94 112 PRO A C 1
ATOM 863 O O . PRO A 1 112 ? -4.811 -2.570 -17.648 1.00 90.94 112 PRO A O 1
ATOM 866 N N . PRO A 1 113 ? -6.269 -4.014 -18.566 1.00 90.62 113 PRO A N 1
ATOM 867 C CA . PRO A 1 113 ? -6.341 -3.340 -19.868 1.00 90.62 113 PRO A CA 1
ATOM 868 C C . PRO A 1 113 ? -6.838 -1.889 -19.791 1.00 90.62 113 PRO A C 1
ATOM 870 O O . PRO A 1 113 ? -6.662 -1.121 -20.734 1.00 90.62 113 PRO A O 1
ATOM 873 N N . LYS A 1 114 ? -7.474 -1.511 -18.679 1.00 90.44 114 LYS A N 1
ATOM 874 C CA . LYS A 1 114 ? -7.948 -0.158 -18.405 1.00 90.44 114 LYS A CA 1
ATOM 875 C C . LYS A 1 114 ? -7.612 0.203 -16.962 1.00 90.44 114 LYS A C 1
ATOM 877 O O . LYS A 1 114 ? -7.750 -0.629 -16.063 1.00 90.44 114 LYS A O 1
ATOM 882 N N . SER A 1 115 ? -7.222 1.456 -16.743 1.00 89.00 115 SER A N 1
ATOM 883 C CA . SER A 1 115 ? -7.168 2.041 -15.404 1.00 89.00 115 SER A CA 1
ATOM 884 C C . SER A 1 115 ? -8.549 2.018 -14.745 1.00 89.00 115 SER A C 1
ATOM 886 O O . SER A 1 115 ? -9.576 2.061 -15.428 1.00 89.00 115 SER A O 1
ATOM 888 N N . ALA A 1 116 ? -8.573 1.963 -13.414 1.00 90.00 116 ALA A N 1
ATOM 889 C CA . ALA A 1 116 ? -9.817 2.062 -12.667 1.00 90.00 116 ALA A CA 1
ATOM 890 C C . ALA A 1 116 ? -10.510 3.406 -12.948 1.00 90.00 116 ALA A C 1
ATOM 892 O O . ALA A 1 116 ? -9.856 4.446 -13.054 1.00 90.00 116 ALA A O 1
ATOM 893 N N . ASP A 1 117 ? -11.836 3.383 -13.076 1.00 92.44 117 ASP A N 1
ATOM 894 C CA . ASP A 1 117 ? -12.619 4.611 -13.170 1.00 92.44 117 ASP A CA 1
ATOM 895 C C . ASP A 1 117 ? -12.627 5.311 -11.807 1.00 92.44 117 ASP A C 1
ATOM 897 O O . ASP A 1 117 ? -12.802 4.668 -10.772 1.00 92.44 117 ASP A O 1
ATOM 901 N N . SER A 1 118 ? -12.425 6.631 -11.794 1.00 93.62 118 SER A N 1
ATOM 902 C CA . SER A 1 118 ? -12.425 7.387 -10.541 1.00 93.62 118 SER A CA 1
ATOM 903 C C . SER A 1 118 ? -13.816 7.389 -9.904 1.00 93.62 118 SER A C 1
ATOM 905 O O . SER A 1 118 ? -14.821 7.585 -10.588 1.00 93.62 118 SER A O 1
ATOM 907 N N . VAL A 1 119 ? -13.865 7.218 -8.582 1.00 92.94 119 VAL A N 1
ATOM 908 C CA . VAL A 1 119 ? -15.104 7.223 -7.792 1.00 92.94 119 VAL A CA 1
ATOM 909 C C . VAL A 1 119 ? -15.145 8.403 -6.828 1.00 92.94 119 VAL A C 1
ATOM 911 O O . VAL A 1 119 ? -14.109 8.927 -6.416 1.00 92.94 119 VAL A O 1
ATOM 914 N N . THR A 1 120 ? -16.353 8.796 -6.433 1.00 92.69 120 THR A N 1
ATOM 915 C CA . THR A 1 120 ? -16.570 9.805 -5.392 1.00 92.69 120 THR A CA 1
ATOM 916 C C . THR A 1 120 ? -16.747 9.128 -4.033 1.00 92.69 120 THR A C 1
ATOM 918 O O . THR A 1 120 ? -17.642 8.297 -3.855 1.00 92.69 120 THR A O 1
ATOM 921 N N . CYS A 1 121 ? -15.92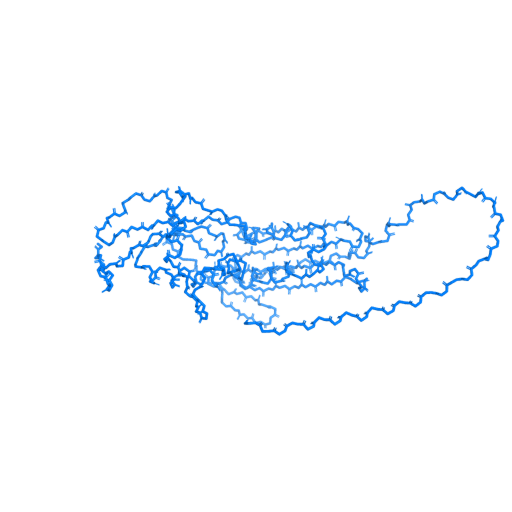4 9.517 -3.064 1.00 90.88 121 CYS A N 1
ATOM 922 C CA . CYS A 1 121 ? -15.909 9.009 -1.695 1.00 90.88 121 CYS A CA 1
ATOM 923 C C . CYS A 1 121 ? -16.206 10.124 -0.692 1.00 90.88 121 CYS A C 1
ATOM 925 O O . CYS A 1 121 ? -16.030 11.295 -1.003 1.00 90.88 121 CYS A O 1
ATOM 927 N N . PHE A 1 122 ? -16.644 9.770 0.513 1.00 88.81 122 PHE A N 1
ATOM 928 C CA . PHE A 1 122 ? -16.802 10.705 1.624 1.00 88.81 122 PHE A CA 1
ATOM 929 C C . PHE A 1 122 ? -15.670 10.482 2.617 1.00 88.81 122 PHE A C 1
ATOM 931 O O . PHE A 1 122 ? -15.401 9.337 2.974 1.00 88.81 122 PHE A O 1
ATOM 938 N N . ASN A 1 123 ? -15.019 11.557 3.056 1.00 88.56 123 ASN A N 1
ATOM 939 C CA . ASN A 1 123 ? -13.885 11.475 3.980 1.00 88.56 123 ASN A CA 1
ATOM 940 C C . ASN A 1 123 ? -14.229 11.847 5.433 1.00 88.56 123 ASN A C 1
ATOM 942 O O . ASN A 1 123 ? -13.355 12.240 6.201 1.00 88.56 123 ASN A O 1
ATOM 946 N N . GLY A 1 124 ? -15.514 11.829 5.788 1.00 84.69 124 GLY A N 1
ATOM 947 C CA . GLY A 1 124 ? -16.009 12.321 7.076 1.00 84.69 124 GLY A CA 1
ATOM 948 C C . GLY A 1 124 ? -16.403 13.803 7.067 1.00 84.69 124 GLY A C 1
ATOM 949 O O . GLY A 1 124 ? -17.216 14.215 7.889 1.00 84.69 124 GLY A O 1
ATOM 950 N N . THR A 1 125 ? -15.890 14.601 6.123 1.00 88.75 125 THR A N 1
ATOM 951 C CA . THR A 1 125 ? -16.172 16.050 6.046 1.00 88.75 125 THR A CA 1
ATOM 952 C C . THR A 1 125 ? -16.719 16.492 4.695 1.00 88.75 125 THR A C 1
ATOM 954 O O . THR A 1 125 ? -17.594 17.351 4.625 1.00 88.75 125 THR A O 1
ATOM 957 N N . SER A 1 126 ? -16.221 15.912 3.609 1.00 90.69 126 SER A N 1
ATOM 958 C CA . SER A 1 126 ? -16.518 16.333 2.245 1.00 90.69 126 SER A CA 1
ATOM 959 C C . SER A 1 126 ? -16.439 15.162 1.272 1.00 90.69 126 SER A C 1
ATOM 961 O O . SER A 1 126 ? -15.953 14.073 1.595 1.00 90.69 126 SER A O 1
ATOM 963 N N . LEU A 1 127 ? -16.960 15.392 0.068 1.00 92.12 127 LEU A N 1
ATOM 964 C CA . LEU A 1 127 ? -16.827 14.462 -1.042 1.00 92.12 127 LEU A CA 1
ATOM 965 C C . LEU A 1 127 ? -15.474 14.669 -1.731 1.00 92.12 127 LEU A C 1
ATOM 967 O O . LEU A 1 127 ? -15.143 15.782 -2.136 1.00 92.12 127 LEU A O 1
ATOM 971 N N . ILE A 1 128 ? -14.724 13.586 -1.900 1.00 92.88 128 ILE A N 1
ATOM 972 C CA . ILE A 1 128 ? -13.412 13.543 -2.547 1.00 92.88 128 ILE A CA 1
ATOM 973 C C . ILE A 1 128 ? -13.430 12.570 -3.729 1.00 92.88 128 ILE A C 1
ATOM 975 O O . ILE A 1 128 ? -14.254 11.657 -3.777 1.00 92.88 128 ILE A O 1
ATOM 979 N N . LYS A 1 129 ? -12.526 12.758 -4.695 1.00 94.31 129 LYS A N 1
ATOM 980 C CA . LYS A 1 129 ? -12.362 11.841 -5.832 1.00 94.31 129 LYS A CA 1
ATOM 981 C C . LYS A 1 129 ? -11.182 10.910 -5.593 1.00 94.31 129 LYS A C 1
ATOM 983 O O . LYS A 1 129 ? -10.072 11.391 -5.394 1.00 94.31 129 LYS A O 1
ATOM 988 N N . CYS A 1 130 ? -11.418 9.607 -5.694 1.00 94.38 130 CYS A N 1
ATOM 989 C CA . CYS A 1 130 ? -10.384 8.583 -5.588 1.00 94.38 130 CYS A CA 1
ATOM 990 C C . CYS A 1 130 ? -10.137 7.966 -6.962 1.00 94.38 130 CYS A C 1
ATOM 992 O O . CYS A 1 130 ? -11.066 7.475 -7.611 1.00 94.38 130 CYS A O 1
ATOM 994 N N . SER A 1 131 ? -8.898 8.031 -7.442 1.00 94.50 131 SER A N 1
ATOM 995 C CA . SER A 1 131 ? -8.492 7.490 -8.748 1.00 94.50 131 SER A CA 1
ATOM 996 C C . SER A 1 131 ? -8.242 5.982 -8.718 1.00 94.50 131 SER A C 1
ATOM 998 O O . SER A 1 131 ? -8.172 5.343 -9.760 1.00 94.50 131 SER A O 1
ATOM 1000 N N . GLU A 1 132 ? -8.135 5.403 -7.526 1.00 93.94 132 GLU A N 1
ATOM 1001 C CA . GLU A 1 132 ? -7.996 3.967 -7.280 1.00 93.94 132 GLU A CA 1
ATOM 1002 C C . GLU A 1 132 ? -9.292 3.200 -7.597 1.00 93.94 132 GLU A C 1
ATOM 1004 O O . GLU A 1 132 ? -9.282 1.978 -7.743 1.00 93.94 132 GLU A O 1
ATOM 1009 N N . GLY A 1 133 ? -10.412 3.921 -7.715 1.00 93.56 133 GLY A N 1
ATOM 1010 C CA . GLY A 1 133 ? -11.707 3.390 -8.138 1.00 93.56 133 GLY A CA 1
ATOM 1011 C C . GLY A 1 133 ? -12.530 2.715 -7.044 1.00 93.56 133 GLY A C 1
ATOM 1012 O O . GLY A 1 133 ? -13.467 1.977 -7.343 1.00 93.56 133 GLY A O 1
ATOM 1013 N N . TYR A 1 134 ? -12.203 2.951 -5.773 1.00 94.31 134 TYR A N 1
ATOM 1014 C CA . TYR A 1 134 ? -13.019 2.538 -4.632 1.00 94.31 134 TYR A CA 1
ATOM 1015 C C . TYR A 1 134 ? -12.778 3.445 -3.415 1.00 94.31 134 TYR A C 1
ATOM 1017 O O . TYR A 1 134 ? -11.822 4.218 -3.385 1.00 94.31 134 TYR A O 1
ATOM 1025 N N . CYS A 1 135 ? -13.669 3.357 -2.429 1.00 93.94 135 CYS A N 1
ATOM 1026 C CA . CYS A 1 135 ? -13.582 4.064 -1.154 1.00 93.94 135 CYS A CA 1
ATOM 1027 C C . CYS A 1 135 ? -13.163 3.094 -0.058 1.00 93.94 135 CYS A C 1
ATOM 1029 O O . CYS A 1 135 ? -13.566 1.929 -0.099 1.00 93.94 135 CYS A O 1
ATOM 1031 N N . GLY A 1 136 ? -12.424 3.574 0.938 1.00 94.38 136 GLY A N 1
ATOM 1032 C CA . GLY A 1 136 ? -12.055 2.765 2.089 1.00 94.38 136 GLY A CA 1
ATOM 1033 C C . GLY A 1 136 ? -12.416 3.424 3.413 1.00 94.38 136 GLY A C 1
ATOM 1034 O O . GLY A 1 136 ? -12.332 4.644 3.566 1.00 94.38 136 GLY A O 1
ATOM 1035 N N . ALA A 1 137 ? -12.818 2.592 4.366 1.00 94.75 137 ALA A N 1
ATOM 1036 C CA . ALA A 1 137 ? -12.954 2.951 5.763 1.00 94.75 137 ALA A CA 1
ATOM 1037 C C . ALA A 1 137 ? -12.161 1.982 6.634 1.00 94.75 137 ALA A C 1
ATOM 1039 O O . ALA A 1 137 ? -12.142 0.778 6.369 1.00 94.75 137 ALA A O 1
ATOM 1040 N N . PHE A 1 138 ? -11.527 2.519 7.668 1.00 95.25 138 PHE A N 1
ATOM 1041 C CA . PHE A 1 138 ? -10.739 1.773 8.633 1.00 95.25 138 PHE A CA 1
ATOM 1042 C C . PHE A 1 138 ? -11.014 2.292 10.037 1.00 95.25 138 PHE A C 1
ATOM 1044 O O . PHE A 1 138 ? -10.972 3.497 10.285 1.00 95.25 138 PHE A O 1
ATOM 1051 N N . GLU A 1 139 ? -11.261 1.373 10.952 1.00 95.12 139 GLU A N 1
ATOM 1052 C CA . GLU A 1 139 ? -11.383 1.632 12.374 1.00 95.12 139 GLU A CA 1
ATOM 1053 C C . GLU A 1 139 ? -10.296 0.871 13.104 1.00 95.12 139 GLU A C 1
ATOM 1055 O O . GLU A 1 139 ? -10.029 -0.296 12.809 1.00 95.12 139 GLU A O 1
ATOM 1060 N N . LEU A 1 140 ? -9.703 1.533 14.086 1.00 95.19 140 LEU A N 1
ATOM 1061 C CA . LEU A 1 140 ? -8.686 0.961 14.942 1.00 95.19 140 LEU A CA 1
ATOM 1062 C C . LEU A 1 140 ? -8.971 1.358 16.380 1.00 95.19 140 LEU A C 1
ATOM 1064 O O . LEU A 1 140 ? -9.140 2.539 16.679 1.00 95.19 140 LEU A O 1
ATOM 1068 N N . SER A 1 141 ? -8.980 0.379 17.273 1.00 95.12 141 SER A N 1
ATOM 1069 C CA . SER A 1 141 ? -9.056 0.613 18.703 1.00 95.12 141 SER A CA 1
ATOM 1070 C C . SER A 1 141 ? -8.113 -0.307 19.462 1.00 95.12 141 SER A C 1
ATOM 1072 O O . SER A 1 141 ? -7.943 -1.472 19.113 1.00 95.12 141 SER A O 1
ATOM 1074 N N . TYR A 1 142 ? -7.476 0.218 20.499 1.00 94.44 142 TYR A N 1
ATOM 1075 C CA . TYR A 1 142 ? -6.566 -0.528 21.361 1.00 94.44 142 TYR A CA 1
ATOM 1076 C C . TYR A 1 142 ? -6.538 0.096 22.754 1.00 94.44 142 TYR A C 1
ATOM 1078 O O . TYR A 1 142 ? -6.933 1.248 22.948 1.00 94.44 142 TYR A O 1
ATOM 1086 N N . ILE A 1 143 ? -6.047 -0.658 23.733 1.00 92.62 143 ILE A N 1
ATOM 1087 C CA . ILE A 1 143 ? -5.846 -0.142 25.088 1.00 92.62 143 ILE A CA 1
ATOM 1088 C C . ILE A 1 143 ? -4.463 0.500 25.191 1.00 92.62 143 ILE A C 1
ATOM 1090 O O . ILE A 1 143 ? -3.431 -0.147 24.997 1.00 92.62 143 ILE A O 1
ATOM 1094 N N . ASN A 1 144 ? -4.425 1.786 25.529 1.00 90.00 144 ASN A N 1
ATOM 1095 C CA . ASN A 1 144 ? -3.192 2.469 25.882 1.00 90.00 144 ASN A CA 1
ATOM 1096 C C . ASN A 1 144 ? -2.759 2.035 27.286 1.00 90.00 144 ASN A C 1
ATOM 1098 O O . ASN A 1 144 ? -3.317 2.484 28.282 1.00 90.00 144 ASN A O 1
ATOM 1102 N N . GLN A 1 145 ? -1.719 1.209 27.362 1.00 85.56 145 GLN A N 1
ATOM 1103 C CA . GLN A 1 145 ? -1.242 0.619 28.618 1.00 85.56 145 GLN A CA 1
ATOM 1104 C C . GLN A 1 145 ? -0.704 1.625 29.643 1.00 85.56 145 GLN A C 1
ATOM 1106 O O . GLN A 1 145 ? -0.615 1.293 30.819 1.00 85.56 145 GLN A O 1
ATOM 1111 N N . VAL A 1 146 ? -0.312 2.832 29.221 1.00 87.31 146 VAL A N 1
ATOM 1112 C CA . VAL A 1 146 ? 0.179 3.870 30.145 1.00 87.31 146 VAL A CA 1
ATOM 1113 C C . VAL A 1 146 ? -0.958 4.683 30.729 1.00 87.31 146 VAL A C 1
ATOM 1115 O O . VAL A 1 146 ? -0.912 5.051 31.898 1.00 87.31 146 VAL A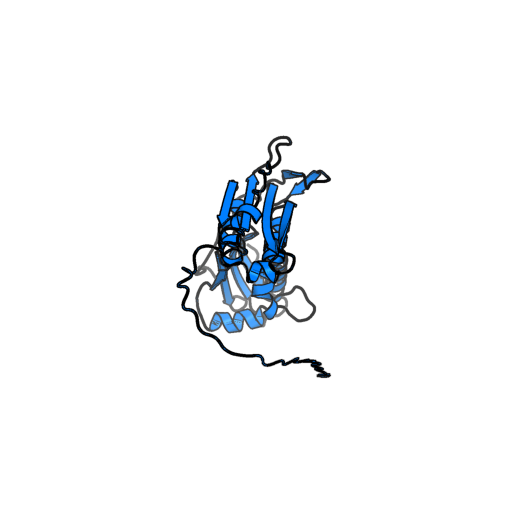 O 1
ATOM 1118 N N . ARG A 1 147 ? -1.960 4.991 29.907 1.00 88.88 147 ARG A N 1
ATOM 1119 C CA . ARG A 1 147 ? -3.113 5.786 30.332 1.00 88.88 147 ARG A CA 1
ATOM 1120 C C . ARG A 1 147 ? -4.247 4.935 30.896 1.00 88.88 147 ARG A C 1
ATOM 1122 O O . ARG A 1 147 ? -5.132 5.498 31.523 1.00 88.88 147 ARG A O 1
ATOM 1129 N N . ASP A 1 148 ? -4.200 3.624 30.670 1.00 89.81 148 ASP A N 1
ATOM 1130 C CA . ASP A 1 148 ? -5.264 2.668 30.986 1.00 89.81 148 ASP A CA 1
ATOM 1131 C C . ASP A 1 148 ? -6.621 3.107 30.411 1.00 89.81 148 ASP A C 1
ATOM 1133 O O . ASP A 1 148 ? -7.656 3.102 31.071 1.00 89.81 148 ASP A O 1
ATOM 1137 N N . ILE A 1 149 ? -6.590 3.558 29.154 1.00 93.06 149 ILE A N 1
ATOM 1138 C CA . ILE A 1 149 ? -7.773 3.988 28.403 1.00 93.06 149 ILE A CA 1
ATOM 1139 C C . ILE A 1 149 ? -7.822 3.288 27.052 1.00 93.06 149 ILE A C 1
ATOM 1141 O O . ILE A 1 149 ? -6.786 3.004 26.448 1.00 93.06 149 ILE A O 1
ATOM 1145 N N . GLN A 1 150 ? -9.031 3.087 26.540 1.00 94.56 150 GLN A N 1
ATOM 1146 C CA . GLN A 1 150 ? -9.239 2.723 25.148 1.00 94.56 150 GLN A CA 1
ATOM 1147 C C . GLN A 1 150 ? -9.034 3.948 24.251 1.00 94.56 150 GLN A C 1
ATOM 1149 O O . GLN A 1 150 ? -9.723 4.960 24.385 1.00 94.56 150 GLN A O 1
ATOM 1154 N N . GLU A 1 151 ? -8.110 3.840 23.304 1.00 94.19 151 GLU A N 1
ATOM 1155 C CA . GLU A 1 151 ? -7.966 4.787 22.203 1.00 94.19 151 GLU A CA 1
ATOM 1156 C C . GLU A 1 151 ? -8.682 4.226 20.975 1.00 94.19 151 GLU A C 1
ATOM 1158 O O . GLU A 1 151 ? -8.687 3.018 20.734 1.00 94.19 151 GLU A O 1
ATOM 1163 N N . SER A 1 152 ? -9.346 5.100 20.223 1.00 94.19 152 SER A N 1
ATOM 1164 C CA . SER A 1 152 ? -10.096 4.731 19.024 1.00 94.19 152 SER A CA 1
ATOM 1165 C C . SER A 1 152 ? -9.847 5.750 17.926 1.00 94.19 152 SER A C 1
ATOM 1167 O O . SER A 1 152 ? -9.731 6.947 18.185 1.00 94.19 152 SER A O 1
ATOM 1169 N N . SER A 1 153 ? -9.750 5.282 16.691 1.00 92.69 153 SER A N 1
ATOM 1170 C CA . SER A 1 153 ? -9.552 6.113 15.512 1.00 92.69 153 SER A CA 1
ATOM 1171 C C . SER A 1 153 ? -10.346 5.558 14.344 1.00 92.69 153 SER A C 1
ATOM 1173 O O . SER A 1 153 ? -10.464 4.346 14.176 1.00 92.69 153 SER A O 1
ATOM 1175 N N . ILE A 1 154 ? -10.890 6.469 13.547 1.00 92.75 154 ILE A N 1
ATOM 1176 C CA . ILE A 1 154 ? -11.744 6.167 12.407 1.00 92.75 154 ILE A CA 1
ATOM 1177 C C . ILE A 1 154 ? -11.221 6.967 11.222 1.00 92.75 154 ILE A C 1
ATOM 1179 O O . ILE A 1 154 ? -11.023 8.178 11.321 1.00 92.75 154 ILE A O 1
ATOM 1183 N N . PHE A 1 155 ? -11.027 6.291 10.099 1.00 93.50 155 PHE A N 1
ATOM 1184 C CA . PHE A 1 155 ? -10.511 6.872 8.871 1.00 93.50 155 PHE A CA 1
ATOM 1185 C C . PHE A 1 155 ? -11.441 6.518 7.719 1.00 93.50 155 PHE A C 1
ATOM 1187 O O . PHE A 1 155 ? -11.772 5.353 7.522 1.00 93.50 155 PHE A O 1
ATOM 1194 N N . GLN A 1 156 ? -11.846 7.519 6.942 1.00 93.06 156 GLN A N 1
ATOM 1195 C CA . GLN A 1 156 ? -12.558 7.344 5.678 1.00 93.06 156 GLN A CA 1
ATOM 1196 C C . GLN A 1 156 ? -11.773 8.114 4.622 1.00 93.06 156 GLN A C 1
ATOM 1198 O O . GLN A 1 156 ? -11.697 9.337 4.684 1.00 93.06 156 GLN A O 1
ATOM 1203 N N . LEU A 1 157 ? -11.100 7.411 3.716 1.00 93.94 157 LEU A N 1
ATOM 1204 C CA . LEU A 1 157 ? -10.088 7.999 2.835 1.00 93.94 157 LEU A CA 1
ATOM 1205 C C . LEU A 1 157 ? -10.075 7.302 1.469 1.00 93.94 157 LEU A C 1
ATOM 1207 O O . LEU A 1 157 ? -10.661 6.227 1.288 1.00 93.94 157 LEU A O 1
ATOM 1211 N N . CYS A 1 158 ? -9.375 7.911 0.508 1.00 94.88 158 CYS A N 1
ATOM 1212 C CA . CYS A 1 158 ? -8.964 7.183 -0.686 1.00 94.88 158 CYS A CA 1
ATOM 1213 C C . CYS A 1 158 ? -7.981 6.066 -0.304 1.00 94.88 158 CYS A C 1
ATOM 1215 O O . CYS A 1 158 ? -7.256 6.209 0.684 1.00 94.88 158 CYS A O 1
ATOM 1217 N N . PRO A 1 159 ? -7.930 4.955 -1.056 1.00 95.75 159 PRO A N 1
ATOM 1218 C CA . PRO A 1 159 ? -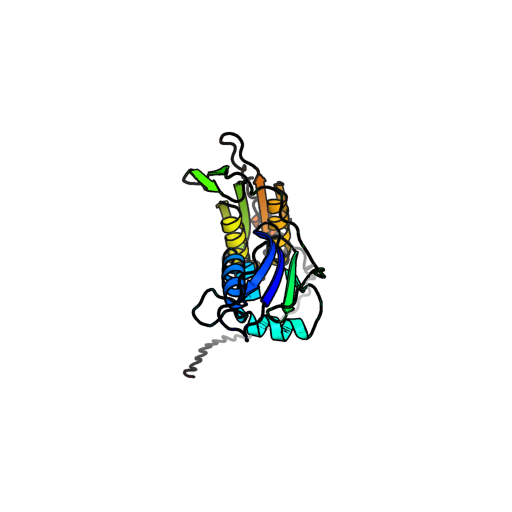7.175 3.776 -0.647 1.00 95.75 159 PRO A CA 1
ATOM 1219 C C . PRO A 1 159 ? -5.692 4.021 -0.352 1.00 95.75 159 PRO A C 1
ATOM 1221 O O . PRO A 1 159 ? -5.219 3.559 0.679 1.00 95.75 159 PRO A O 1
ATOM 1224 N N . ASN A 1 160 ? -4.968 4.786 -1.179 1.00 96.06 160 ASN A N 1
ATOM 1225 C CA . ASN A 1 160 ? -3.554 5.077 -0.904 1.00 96.06 160 ASN A CA 1
ATOM 1226 C C . ASN A 1 160 ? -3.359 5.835 0.415 1.00 96.06 160 ASN A C 1
ATOM 1228 O O . ASN A 1 160 ? -2.510 5.461 1.221 1.00 96.06 160 ASN A O 1
ATOM 1232 N N . ASP A 1 161 ? -4.180 6.854 0.671 1.00 96.75 161 ASP A N 1
ATOM 1233 C CA . ASP A 1 161 ? -4.128 7.616 1.922 1.00 96.75 161 ASP A CA 1
ATOM 1234 C C . ASP A 1 161 ? -4.523 6.749 3.123 1.00 96.75 161 ASP A C 1
ATOM 1236 O O . ASP A 1 161 ? -3.929 6.855 4.196 1.00 96.75 161 ASP A O 1
ATOM 1240 N N . LEU A 1 162 ? -5.489 5.845 2.939 1.00 96.69 162 LEU A N 1
ATOM 1241 C CA . LEU A 1 162 ? -5.885 4.882 3.960 1.00 96.69 162 LEU A CA 1
ATOM 1242 C C . LEU A 1 162 ? -4.728 3.941 4.319 1.00 96.69 162 LEU A C 1
ATOM 1244 O O . LEU A 1 162 ? -4.456 3.745 5.501 1.00 96.69 162 LEU A O 1
ATOM 1248 N N . PHE A 1 163 ? -4.029 3.394 3.321 1.00 97.69 163 PHE A N 1
ATOM 1249 C CA . PHE A 1 163 ? -2.868 2.523 3.527 1.00 97.69 163 PHE A CA 1
ATOM 1250 C C . PHE A 1 163 ? -1.709 3.265 4.194 1.00 97.69 163 PHE A C 1
ATOM 1252 O O . PHE A 1 163 ? -1.110 2.742 5.132 1.00 97.69 163 PHE A O 1
ATOM 1259 N N . ASN A 1 164 ? -1.456 4.514 3.796 1.00 97.62 164 ASN A N 1
ATOM 1260 C CA . ASN A 1 164 ? -0.485 5.376 4.466 1.00 97.62 164 ASN A CA 1
ATOM 1261 C C . ASN A 1 164 ? -0.849 5.588 5.935 1.00 97.62 164 ASN A C 1
ATOM 1263 O O . ASN A 1 164 ? 0.021 5.510 6.801 1.00 97.62 164 ASN A O 1
ATOM 1267 N N . GLN A 1 165 ? -2.130 5.787 6.241 1.00 96.06 165 GLN A N 1
ATOM 1268 C CA . GLN A 1 165 ? -2.557 5.958 7.620 1.00 96.06 165 GLN A CA 1
ATOM 1269 C C . GLN A 1 165 ? -2.505 4.657 8.431 1.00 96.06 165 GLN A C 1
ATOM 1271 O O . GLN A 1 165 ? -2.146 4.686 9.608 1.00 96.06 165 GLN A O 1
ATOM 1276 N N . MET A 1 166 ? -2.811 3.507 7.826 1.00 95.88 166 MET A N 1
ATOM 1277 C CA . MET A 1 166 ? -2.582 2.198 8.449 1.00 95.88 166 MET A CA 1
ATOM 1278 C C . MET A 1 166 ? -1.101 2.013 8.795 1.00 95.88 166 MET A C 1
ATOM 1280 O O . MET A 1 166 ? -0.793 1.624 9.920 1.00 95.88 166 MET A O 1
ATOM 1284 N N . TYR A 1 167 ? -0.196 2.367 7.880 1.00 95.75 167 TYR A N 1
ATOM 1285 C CA . TYR A 1 167 ? 1.245 2.306 8.111 1.00 95.75 167 TYR A CA 1
ATOM 1286 C C . TYR A 1 167 ? 1.708 3.266 9.216 1.00 95.75 167 TYR A C 1
ATOM 1288 O O . TYR A 1 167 ? 2.400 2.855 10.140 1.00 95.75 167 TYR A O 1
ATOM 1296 N N . VAL A 1 168 ? 1.287 4.535 9.202 1.00 94.81 168 VAL A N 1
ATOM 1297 C CA . VAL A 1 168 ? 1.635 5.490 10.273 1.00 94.81 168 VAL A CA 1
ATOM 1298 C C . VAL A 1 168 ? 1.176 4.972 11.638 1.00 94.81 168 VAL A C 1
ATOM 1300 O O . VAL A 1 168 ? 1.955 4.977 12.591 1.00 94.81 168 VAL A O 1
ATOM 1303 N N . ASN A 1 169 ? -0.053 4.455 11.725 1.00 92.19 169 ASN A N 1
ATOM 1304 C CA . ASN A 1 169 ? -0.549 3.824 12.945 1.00 92.19 169 ASN A CA 1
ATOM 1305 C C . ASN A 1 169 ? 0.311 2.611 13.339 1.00 92.19 169 ASN A C 1
ATOM 1307 O O . ASN A 1 169 ? 0.697 2.489 14.500 1.00 92.19 169 ASN A O 1
ATOM 1311 N N . SER A 1 170 ? 0.687 1.747 12.390 1.00 90.94 170 SER A N 1
ATOM 1312 C CA . SER A 1 170 ? 1.535 0.580 12.666 1.00 90.94 170 SER A CA 1
ATOM 1313 C C . SER A 1 170 ? 2.908 0.956 13.230 1.00 90.94 170 SER A C 1
ATOM 1315 O O . SER A 1 170 ? 3.552 0.120 13.867 1.00 90.94 170 SER A O 1
ATOM 1317 N N . GLN A 1 171 ? 3.359 2.199 13.021 1.00 90.62 171 GLN A N 1
ATOM 1318 C CA . GLN A 1 171 ? 4.615 2.705 13.565 1.00 90.62 171 GLN A CA 1
ATOM 1319 C C . GLN A 1 171 ? 4.520 3.205 15.015 1.00 90.62 171 GLN A C 1
ATOM 1321 O O . GLN A 1 171 ? 5.560 3.345 15.667 1.00 90.62 171 GLN A O 1
ATOM 1326 N N . PHE A 1 172 ? 3.322 3.437 15.564 1.00 89.19 172 PHE A N 1
ATOM 1327 C CA . PHE A 1 172 ? 3.187 3.915 16.940 1.00 89.19 172 PHE A CA 1
ATOM 1328 C C . PHE A 1 172 ? 3.667 2.884 17.964 1.00 89.19 172 PHE A C 1
ATOM 1330 O O . PHE A 1 172 ? 3.365 1.693 17.888 1.00 89.19 172 PHE A O 1
ATOM 1337 N N . TYR A 1 173 ? 4.377 3.373 18.985 1.00 85.50 173 TYR A N 1
ATOM 1338 C CA . TYR A 1 173 ? 4.975 2.545 20.035 1.00 85.50 173 TYR A CA 1
ATOM 1339 C C . TYR A 1 173 ? 3.967 1.599 20.709 1.00 85.50 173 TYR A C 1
ATOM 1341 O O . TYR A 1 173 ? 4.260 0.419 20.897 1.00 85.50 173 TYR A O 1
ATOM 1349 N N . TRP A 1 174 ? 2.763 2.087 21.029 1.00 82.94 174 TRP A N 1
ATOM 1350 C CA . TRP A 1 174 ? 1.710 1.284 21.666 1.00 82.94 174 TRP A CA 1
ATOM 1351 C C . TRP A 1 174 ? 1.206 0.160 20.764 1.00 82.94 174 TRP A C 1
ATOM 1353 O O . TRP A 1 174 ? 0.971 -0.950 21.236 1.00 82.94 174 TRP A O 1
ATOM 1363 N N . ILE A 1 175 ? 1.114 0.421 19.460 1.00 83.75 175 ILE A N 1
ATOM 1364 C CA . ILE A 1 175 ? 0.676 -0.561 18.468 1.00 83.75 175 ILE A CA 1
ATOM 1365 C C . ILE A 1 175 ? 1.745 -1.638 18.283 1.00 83.75 175 ILE A C 1
ATOM 1367 O O . ILE A 1 175 ? 1.424 -2.820 18.373 1.00 83.75 175 ILE A O 1
ATOM 1371 N N . LYS A 1 176 ? 3.025 -1.255 18.172 1.00 85.81 176 LYS A N 1
ATOM 1372 C CA . LYS A 1 176 ? 4.146 -2.213 18.12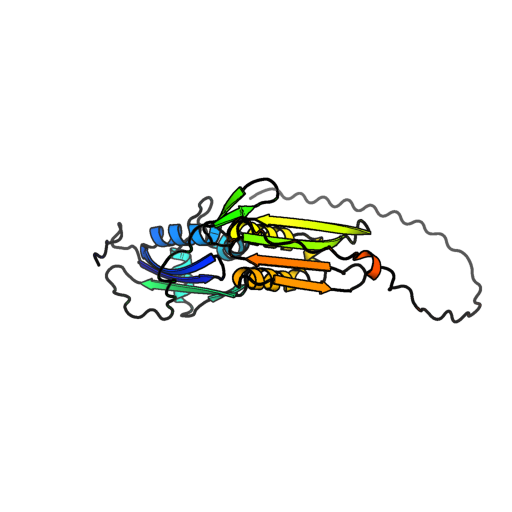0 1.00 85.81 176 LYS A CA 1
ATOM 1373 C C . LYS A 1 176 ? 4.234 -3.110 19.359 1.00 85.81 176 LYS A C 1
ATOM 1375 O O . LYS A 1 176 ? 4.686 -4.245 19.262 1.00 85.81 176 LYS A O 1
ATOM 1380 N N . ARG A 1 177 ? 3.827 -2.615 20.535 1.00 81.88 177 ARG A N 1
ATOM 1381 C CA . ARG A 1 177 ? 3.814 -3.402 21.784 1.00 81.88 177 ARG A CA 1
ATOM 1382 C C . ARG A 1 177 ? 2.553 -4.229 21.989 1.00 81.88 177 ARG A C 1
ATOM 1384 O O . ARG A 1 177 ? 2.572 -5.161 22.794 1.00 81.88 177 ARG A O 1
ATOM 1391 N N . THR A 1 178 ? 1.474 -3.903 21.288 1.00 82.06 178 THR A N 1
ATOM 1392 C CA . THR A 1 178 ? 0.233 -4.668 21.343 1.00 82.06 178 THR A CA 1
ATOM 1393 C C . THR A 1 178 ? 0.425 -5.938 20.526 1.00 82.06 178 THR A C 1
ATOM 1395 O O . THR A 1 178 ? 0.410 -5.912 19.297 1.00 82.06 178 THR A O 1
ATOM 1398 N N . LYS A 1 179 ? 0.666 -7.056 21.219 1.00 78.50 179 LYS A N 1
ATOM 1399 C CA . LYS A 1 179 ? 1.020 -8.333 20.592 1.00 78.50 179 LYS A CA 1
ATOM 1400 C C . LYS A 1 179 ? 0.005 -8.721 19.511 1.00 78.50 179 LYS A C 1
ATOM 1402 O O . LYS A 1 179 ? -1.177 -8.881 19.809 1.00 78.50 179 LYS A O 1
ATOM 1407 N N . GLY A 1 180 ? 0.492 -8.905 18.285 1.00 82.19 180 GLY A N 1
ATOM 1408 C CA . GLY A 1 180 ? -0.296 -9.313 17.123 1.00 82.19 180 GLY A CA 1
ATOM 1409 C C . GLY A 1 180 ? -1.040 -8.183 16.410 1.00 82.19 180 GLY A C 1
ATOM 1410 O O . GLY A 1 180 ? -1.476 -8.398 15.293 1.00 82.19 180 GLY A O 1
ATOM 1411 N N . LEU A 1 181 ? -1.171 -6.975 16.980 1.00 87.31 181 LEU A N 1
ATOM 1412 C CA . LEU A 1 181 ? -1.850 -5.887 16.264 1.00 87.31 181 LEU A CA 1
ATOM 1413 C C . LEU A 1 181 ? -1.047 -5.452 15.036 1.00 87.31 181 LEU A C 1
ATOM 1415 O O . LEU A 1 181 ? -1.612 -5.321 13.960 1.00 87.31 181 LEU A O 1
ATOM 1419 N N . HIS A 1 182 ? 0.263 -5.242 15.192 1.00 85.75 182 HIS A N 1
ATOM 1420 C CA . HIS A 1 182 ? 1.137 -4.892 14.069 1.00 85.75 182 HIS A CA 1
ATOM 1421 C C . HIS A 1 182 ? 1.082 -5.950 12.954 1.00 85.75 182 HIS A C 1
ATOM 1423 O O . HIS A 1 182 ? 0.930 -5.593 11.789 1.00 85.75 182 HIS A O 1
ATOM 1429 N N . ASP A 1 183 ? 1.122 -7.227 13.338 1.00 87.19 183 ASP A N 1
ATOM 1430 C CA . ASP A 1 183 ? 1.149 -8.371 12.420 1.00 87.19 183 ASP A CA 1
ATOM 1431 C C . ASP A 1 183 ? -0.194 -8.581 11.693 1.00 87.19 183 ASP A C 1
ATOM 1433 O O . ASP A 1 183 ? -0.224 -9.097 10.578 1.00 87.19 183 ASP A O 1
ATOM 1437 N N . ASP A 1 184 ? -1.304 -8.129 12.286 1.00 91.06 184 ASP A N 1
ATOM 1438 C CA . ASP A 1 184 ? -2.648 -8.256 11.715 1.00 91.06 184 ASP A CA 1
ATOM 1439 C C . ASP A 1 184 ? -3.039 -7.090 10.787 1.00 91.06 184 ASP A C 1
ATOM 1441 O O . ASP A 1 184 ? -3.992 -7.201 10.010 1.00 91.06 184 ASP A O 1
ATOM 1445 N N . LEU A 1 185 ? -2.346 -5.946 10.838 1.00 91.81 185 LEU A N 1
ATOM 1446 C CA . LEU A 1 185 ? -2.672 -4.799 9.978 1.00 91.81 185 LEU A CA 1
ATOM 1447 C C . LEU A 1 185 ? -2.513 -5.084 8.470 1.00 91.81 185 LEU A C 1
ATOM 1449 O O . LEU A 1 185 ? -3.388 -4.645 7.713 1.00 91.81 185 LEU A O 1
ATOM 1453 N N . PRO A 1 186 ? -1.498 -5.844 8.003 1.00 94.12 186 PRO A N 1
ATOM 1454 C CA . PRO A 1 186 ? -1.433 -6.310 6.616 1.00 94.12 186 PRO A CA 1
ATOM 1455 C C . PRO A 1 186 ? -2.697 -7.048 6.157 1.00 94.12 186 PRO A C 1
ATOM 1457 O O . PRO A 1 186 ? -3.139 -6.943 5.009 1.00 94.12 186 PRO A O 1
ATOM 1460 N N . ASP A 1 187 ? -3.329 -7.761 7.083 1.00 95.44 187 ASP A N 1
ATOM 1461 C CA . ASP A 1 187 ? -4.536 -8.541 6.859 1.00 95.44 187 ASP A CA 1
ATOM 1462 C C . ASP A 1 187 ? -5.766 -7.647 6.614 1.00 95.44 187 ASP A C 1
ATOM 1464 O O . ASP A 1 187 ? -6.636 -7.977 5.793 1.00 95.44 187 ASP A O 1
ATOM 1468 N N . ALA A 1 188 ? -5.815 -6.485 7.274 1.00 95.81 188 ALA A N 1
ATOM 1469 C CA . ALA A 1 188 ? -6.800 -5.437 7.027 1.00 95.81 188 ALA A CA 1
ATOM 1470 C C . ALA A 1 188 ? -6.564 -4.743 5.673 1.00 95.81 188 ALA A C 1
ATOM 1472 O O . ALA A 1 188 ? -7.503 -4.576 4.887 1.00 95.81 188 ALA A O 1
ATOM 1473 N N . GLY A 1 189 ? -5.317 -4.388 5.346 1.00 96.88 189 GLY A N 1
ATOM 1474 C CA . GLY A 1 189 ? -5.002 -3.765 4.059 1.00 96.88 189 GLY A CA 1
ATOM 1475 C C . GLY A 1 189 ? -5.284 -4.694 2.872 1.00 96.88 189 GLY A C 1
ATOM 1476 O O . GLY A 1 189 ? -5.906 -4.274 1.895 1.00 96.88 189 GLY A O 1
ATOM 1477 N N . ASN A 1 190 ? -4.951 -5.984 2.979 1.00 96.62 190 ASN A N 1
ATOM 1478 C CA . ASN A 1 190 ? -5.274 -6.994 1.964 1.00 96.62 190 ASN A CA 1
ATOM 1479 C C . ASN A 1 190 ? -6.795 -7.159 1.769 1.00 96.62 190 ASN A C 1
ATOM 1481 O O . ASN A 1 190 ? -7.286 -7.225 0.639 1.00 96.62 190 ASN A O 1
ATOM 1485 N N . ALA A 1 191 ? -7.573 -7.178 2.859 1.00 96.50 191 ALA A N 1
ATOM 1486 C CA . ALA A 1 191 ? -9.035 -7.184 2.777 1.00 96.50 191 ALA A CA 1
ATOM 1487 C C . ALA A 1 191 ? -9.571 -5.944 2.037 1.00 96.50 191 ALA A C 1
ATOM 1489 O O . ALA A 1 191 ? -10.460 -6.057 1.188 1.00 96.50 191 ALA A O 1
ATOM 1490 N N . CYS A 1 192 ? -8.975 -4.776 2.280 1.00 96.31 192 CYS A N 1
ATOM 1491 C CA . CYS A 1 192 ? -9.349 -3.550 1.592 1.00 96.31 192 CYS A CA 1
ATOM 1492 C C . CYS A 1 192 ? -9.048 -3.586 0.085 1.00 96.31 192 CYS A C 1
ATOM 1494 O O . CYS A 1 192 ? -9.905 -3.211 -0.716 1.00 96.31 192 CYS A O 1
ATOM 1496 N N . VAL A 1 193 ? -7.876 -4.089 -0.325 1.00 96.19 193 VAL A N 1
ATOM 1497 C CA . VAL A 1 193 ? -7.527 -4.279 -1.750 1.00 96.19 193 VAL A CA 1
ATOM 1498 C C . VAL A 1 193 ? -8.522 -5.211 -2.447 1.00 96.19 193 VAL A C 1
ATOM 1500 O O . VAL A 1 193 ? -8.930 -4.961 -3.583 1.00 96.19 193 VAL A O 1
ATOM 1503 N N . LYS A 1 194 ? -8.975 -6.255 -1.745 1.00 95.50 194 LYS A N 1
ATOM 1504 C CA . LYS A 1 194 ? -10.009 -7.190 -2.218 1.00 95.50 194 LYS A CA 1
ATOM 1505 C C . LYS A 1 194 ? -11.425 -6.609 -2.188 1.00 95.50 194 LYS A C 1
ATOM 1507 O O . LYS A 1 194 ? -12.348 -7.280 -2.642 1.00 95.50 194 LYS A O 1
ATOM 1512 N N . LYS A 1 195 ? -11.596 -5.373 -1.703 1.00 93.94 195 LYS A N 1
ATOM 1513 C CA . LYS A 1 195 ? -12.882 -4.666 -1.600 1.00 93.94 195 LYS A CA 1
ATOM 1514 C C . LYS A 1 195 ? -13.901 -5.461 -0.780 1.00 93.94 195 LYS A C 1
ATOM 1516 O O . LYS A 1 195 ? -15.074 -5.565 -1.140 1.00 93.94 195 LYS A O 1
ATOM 1521 N N . VAL A 1 196 ? -13.425 -6.077 0.300 1.00 92.69 196 VAL A N 1
ATOM 1522 C CA . VAL A 1 196 ? -14.263 -6.808 1.249 1.00 92.69 196 VAL A CA 1
ATOM 1523 C C . VAL A 1 196 ? -14.244 -6.122 2.604 1.00 92.69 196 VAL A C 1
ATOM 1525 O O . VAL A 1 196 ? -13.312 -5.395 2.950 1.00 92.69 196 VAL A O 1
ATOM 1528 N N . LYS A 1 197 ? -15.291 -6.382 3.386 1.00 94.31 197 LYS A N 1
ATOM 1529 C CA . LYS A 1 197 ? -15.314 -6.038 4.803 1.00 94.31 197 LYS A CA 1
ATOM 1530 C C . LYS A 1 197 ? -14.633 -7.132 5.620 1.00 94.31 197 LYS A C 1
ATOM 1532 O O . LYS A 1 197 ? -14.860 -8.317 5.364 1.00 94.31 197 LYS A O 1
ATOM 1537 N N . LYS A 1 198 ? -13.821 -6.751 6.601 1.00 95.94 198 LYS A N 1
ATOM 1538 C CA . LYS A 1 198 ? -13.178 -7.682 7.537 1.00 95.94 198 LYS A CA 1
ATOM 1539 C C . LYS A 1 198 ? -12.985 -6.997 8.884 1.00 95.94 198 LYS A C 1
ATOM 1541 O O . LYS A 1 198 ? -12.824 -5.783 8.941 1.00 95.94 198 LYS A O 1
ATOM 1546 N N . GLN A 1 199 ? -12.991 -7.785 9.950 1.00 95.62 199 GLN A N 1
ATOM 1547 C CA . GLN A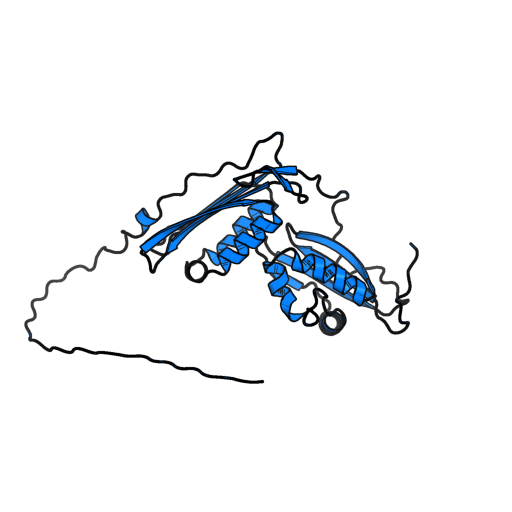 1 199 ? -12.717 -7.303 11.296 1.00 95.62 199 GLN A CA 1
ATOM 1548 C C . GLN A 1 199 ? -11.928 -8.314 12.104 1.00 95.62 199 GLN A C 1
ATOM 1550 O O . GLN A 1 199 ? -11.950 -9.509 11.797 1.00 95.62 199 GLN A O 1
ATOM 1555 N N . MET A 1 200 ? -11.317 -7.827 13.174 1.00 95.31 200 MET A N 1
ATOM 1556 C CA . MET A 1 200 ? -10.614 -8.625 14.164 1.00 95.31 200 MET A CA 1
ATOM 1557 C C . MET A 1 200 ? -10.823 -8.023 15.544 1.00 95.31 200 MET A C 1
ATOM 1559 O O . MET A 1 200 ? -10.756 -6.809 15.721 1.00 95.31 200 MET A O 1
ATOM 1563 N N . LEU A 1 201 ? -11.041 -8.892 16.526 1.00 95.62 201 LEU A N 1
ATOM 1564 C CA . LEU A 1 201 ? -11.087 -8.543 17.939 1.00 95.62 201 LEU A CA 1
ATOM 1565 C C . LEU A 1 201 ? -10.161 -9.495 18.692 1.00 95.62 201 LEU A C 1
ATOM 1567 O O . LEU A 1 201 ? -10.471 -10.678 18.843 1.00 95.62 201 LEU A O 1
ATOM 1571 N N . SER A 1 202 ? -9.057 -8.964 19.202 1.00 95.00 202 SER A N 1
ATOM 1572 C CA . SER A 1 202 ? -8.156 -9.687 20.092 1.00 95.00 202 SER A CA 1
ATOM 1573 C C . SER A 1 202 ? -8.503 -9.372 21.543 1.00 95.00 202 SER A C 1
ATOM 1575 O O . SER A 1 202 ? -8.543 -8.208 21.941 1.00 95.00 202 SER A O 1
ATOM 1577 N N . LYS A 1 203 ? -8.766 -10.416 22.336 1.00 94.19 203 LYS A N 1
ATOM 1578 C CA . LYS A 1 203 ? -9.148 -10.326 23.755 1.00 94.19 203 LYS A CA 1
ATOM 1579 C C . LYS A 1 203 ? -7.980 -10.784 24.619 1.00 94.19 203 LYS A C 1
ATOM 1581 O O . LYS A 1 203 ? -7.872 -11.965 24.942 1.00 94.19 203 LYS A O 1
ATOM 1586 N N . ASN A 1 204 ? -7.088 -9.863 24.963 1.00 91.38 204 ASN A N 1
ATOM 1587 C CA . ASN A 1 204 ? -5.838 -10.172 25.653 1.00 91.38 204 ASN A CA 1
ATOM 1588 C C . ASN A 1 204 ? -5.531 -9.166 26.770 1.00 91.38 204 ASN A C 1
ATOM 1590 O O . ASN A 1 204 ? -4.482 -8.520 26.775 1.00 91.38 204 ASN A O 1
ATOM 1594 N N . GLY A 1 205 ? -6.460 -8.982 27.709 1.00 90.31 205 GLY A N 1
ATOM 1595 C CA . GLY A 1 205 ? -6.229 -8.078 28.834 1.00 90.31 205 GLY A CA 1
ATOM 1596 C C . GLY A 1 205 ? -5.983 -6.641 28.372 1.00 90.31 205 GLY A C 1
ATOM 1597 O O . GLY A 1 205 ? -6.680 -6.124 27.498 1.00 90.31 205 GLY A O 1
ATOM 1598 N N . SER A 1 206 ? -4.925 -6.030 28.907 1.00 90.25 206 SER A N 1
ATOM 1599 C CA . SER A 1 206 ? -4.421 -4.705 28.513 1.00 90.25 206 SER A CA 1
ATOM 1600 C C . SER A 1 206 ? -3.741 -4.661 27.135 1.00 90.25 206 SER A C 1
ATOM 1602 O O . SER A 1 206 ? -3.250 -3.613 26.726 1.00 90.25 206 SER A O 1
ATOM 1604 N N . MET A 1 207 ? -3.669 -5.785 26.417 1.00 91.44 207 MET A N 1
ATOM 1605 C CA . MET A 1 207 ? -3.222 -5.876 25.020 1.00 91.44 207 MET A CA 1
ATOM 1606 C C . MET A 1 207 ? -4.386 -6.159 24.061 1.00 91.44 207 MET A C 1
ATOM 1608 O O . MET A 1 207 ? -4.156 -6.575 22.927 1.00 91.44 207 MET A O 1
ATOM 1612 N N . SER A 1 208 ? -5.635 -5.994 24.506 1.00 94.06 208 SER A N 1
ATOM 1613 C CA . SER A 1 208 ? -6.787 -6.159 23.618 1.00 94.06 208 SER A CA 1
ATOM 1614 C C . SER A 1 208 ? -6.825 -5.049 22.569 1.00 94.06 208 SER A C 1
ATOM 1616 O O . SER A 1 208 ? -6.506 -3.891 22.855 1.00 94.06 208 SER A O 1
ATOM 1618 N N . TYR A 1 209 ? -7.239 -5.408 21.360 1.00 95.44 209 TYR A N 1
ATOM 1619 C CA . TYR A 1 209 ? -7.409 -4.479 20.249 1.00 95.44 209 TYR A CA 1
ATOM 1620 C C . TYR A 1 209 ? -8.543 -4.928 19.337 1.00 95.44 209 TYR A C 1
ATOM 1622 O O . TYR A 1 209 ? -8.927 -6.100 19.305 1.00 95.44 209 TYR A O 1
ATOM 1630 N N . PHE A 1 210 ? -9.049 -3.977 18.571 1.00 96.06 210 PHE A N 1
ATOM 1631 C CA . PHE A 1 210 ? -10.041 -4.174 17.539 1.00 96.06 210 PHE A CA 1
ATOM 1632 C C . PHE A 1 210 ? -9.622 -3.416 16.289 1.00 96.06 210 PHE A C 1
ATOM 1634 O O . PHE A 1 210 ? -9.156 -2.278 16.370 1.00 96.06 210 PHE A O 1
ATOM 1641 N N . TRP A 1 211 ? -9.838 -4.023 15.134 1.00 95.88 211 TRP A N 1
ATOM 1642 C CA . TRP A 1 211 ? -9.842 -3.288 13.885 1.00 95.88 211 TRP A CA 1
ATOM 1643 C C . TRP A 1 211 ? -10.975 -3.760 12.987 1.00 95.88 211 TRP A C 1
ATOM 1645 O O . TRP A 1 211 ? -11.365 -4.929 13.003 1.00 95.88 211 TRP A O 1
ATOM 1655 N N . TYR A 1 212 ? -11.479 -2.839 12.177 1.00 96.56 212 TYR A N 1
ATOM 1656 C CA . TYR A 1 212 ? -12.477 -3.097 11.149 1.00 96.56 212 TYR A CA 1
ATOM 1657 C C . TYR A 1 212 ? -12.083 -2.352 9.883 1.00 96.56 212 TYR A C 1
ATOM 1659 O O . TYR A 1 212 ? -11.628 -1.212 9.926 1.00 96.56 212 TYR A O 1
ATOM 1667 N N . VAL A 1 213 ? -12.251 -2.999 8.738 1.00 96.12 213 VAL A N 1
ATOM 1668 C CA . VAL A 1 213 ? -12.005 -2.404 7.431 1.00 96.12 213 VAL A CA 1
ATOM 1669 C C . VAL A 1 213 ? -13.181 -2.691 6.518 1.00 96.12 213 VAL A C 1
ATOM 1671 O O . VAL A 1 213 ? -13.725 -3.797 6.504 1.00 96.12 213 VAL A O 1
ATOM 1674 N N . ASN A 1 214 ? -13.570 -1.693 5.735 1.00 95.00 214 ASN A N 1
ATOM 1675 C CA . ASN A 1 214 ? -14.615 -1.819 4.735 1.00 95.00 214 ASN A CA 1
ATOM 1676 C C . ASN A 1 214 ? -14.249 -0.985 3.514 1.00 95.00 214 ASN A C 1
ATOM 1678 O O . ASN A 1 214 ? -14.244 0.245 3.566 1.00 95.00 214 ASN A O 1
ATOM 1682 N N . CYS A 1 215 ? -13.944 -1.668 2.416 1.00 94.19 215 CYS A N 1
ATOM 1683 C CA . CYS A 1 215 ? -13.583 -1.029 1.162 1.00 94.19 215 CYS A CA 1
ATOM 1684 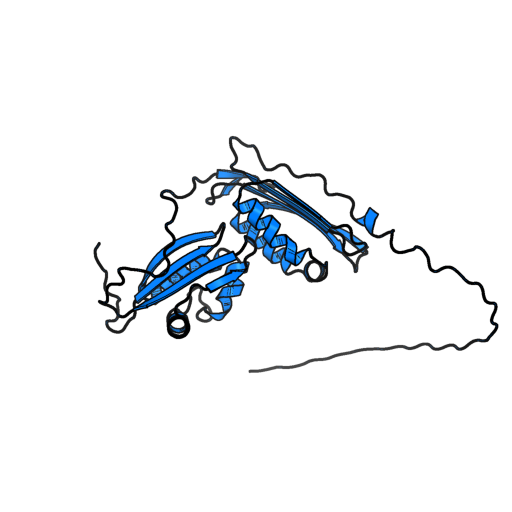C C . CYS A 1 215 ? -14.536 -1.483 0.064 1.00 94.19 215 CYS A C 1
ATOM 1686 O O . CYS A 1 215 ? -14.774 -2.676 -0.098 1.00 94.19 215 CYS A O 1
ATOM 1688 N N . LEU A 1 216 ? -15.112 -0.533 -0.671 1.00 90.94 216 LEU A N 1
ATOM 1689 C CA . LEU A 1 216 ? -16.154 -0.806 -1.659 1.00 90.94 216 LEU A CA 1
ATOM 1690 C C . LEU A 1 216 ? -16.121 0.196 -2.810 1.00 90.94 216 LEU A C 1
ATOM 1692 O O . LEU A 1 216 ? -15.689 1.339 -2.658 1.00 90.94 216 LEU A O 1
ATOM 1696 N N . VAL A 1 217 ? -16.611 -0.232 -3.971 1.00 84.75 217 VAL A N 1
ATOM 1697 C CA . VAL A 1 217 ? -16.869 0.663 -5.104 1.00 84.75 217 VAL A CA 1
ATOM 1698 C C . VAL A 1 217 ? -18.181 1.393 -4.819 1.00 84.75 217 VAL A C 1
ATOM 1700 O O . VAL A 1 217 ? -19.235 0.763 -4.740 1.00 84.75 217 VAL A O 1
ATOM 1703 N N . SER A 1 218 ? -18.116 2.707 -4.603 1.00 74.38 218 SER A N 1
ATOM 1704 C CA . SER A 1 218 ? -19.301 3.515 -4.298 1.00 74.38 218 SER A CA 1
ATOM 1705 C C . SER A 1 218 ? -20.172 3.662 -5.545 1.00 74.38 218 SER A C 1
ATOM 1707 O O . SER A 1 218 ? -19.751 4.266 -6.530 1.00 74.38 218 SER A O 1
ATOM 1709 N N . ASN A 1 219 ? -21.399 3.143 -5.487 1.00 66.25 219 ASN A N 1
ATOM 1710 C CA . ASN A 1 219 ? -22.457 3.466 -6.439 1.00 66.25 219 ASN A CA 1
ATOM 1711 C C . ASN A 1 219 ? -23.418 4.438 -5.748 1.00 66.25 219 ASN A C 1
ATOM 1713 O O . ASN A 1 219 ? -24.097 4.055 -4.798 1.00 66.25 219 ASN A O 1
ATOM 1717 N N . ASN A 1 220 ? -23.502 5.677 -6.235 1.00 54.75 220 ASN A N 1
ATOM 1718 C CA . ASN A 1 220 ? -24.535 6.644 -5.841 1.00 54.75 220 ASN A CA 1
ATOM 1719 C C . ASN A 1 220 ? -24.607 6.940 -4.327 1.00 54.75 220 ASN A C 1
ATOM 1721 O O . ASN A 1 220 ? -25.640 6.731 -3.695 1.00 54.75 220 ASN A O 1
ATOM 1725 N N . SER A 1 221 ? -23.524 7.475 -3.752 1.00 61.50 221 SER A N 1
ATOM 1726 C CA . SER A 1 221 ? -23.496 8.014 -2.374 1.00 61.50 221 SER A CA 1
ATOM 1727 C C . SER A 1 221 ? -23.578 6.972 -1.250 1.00 61.50 221 SER A C 1
ATOM 1729 O O . SER A 1 221 ? -23.802 7.328 -0.092 1.00 61.50 221 SER A O 1
ATOM 1731 N N . ILE A 1 222 ? -23.387 5.688 -1.559 1.00 67.38 222 ILE A N 1
ATOM 1732 C CA . ILE A 1 222 ? -23.242 4.641 -0.545 1.00 67.38 222 ILE A CA 1
ATOM 1733 C C . ILE A 1 222 ? -21.788 4.628 -0.080 1.00 67.38 222 ILE A C 1
ATOM 1735 O O . ILE A 1 222 ? -20.890 4.213 -0.810 1.00 67.38 222 ILE A O 1
ATOM 1739 N N . PHE A 1 223 ? -21.565 5.076 1.152 1.00 71.12 223 PHE A N 1
ATOM 1740 C CA . PHE A 1 223 ? -20.247 5.070 1.778 1.00 71.12 223 PHE A CA 1
ATOM 1741 C C . PHE A 1 223 ? -20.074 3.840 2.674 1.00 71.12 223 PHE A C 1
ATOM 1743 O O . PHE A 1 223 ? -21.071 3.313 3.185 1.00 71.12 223 PHE A O 1
ATOM 1750 N N . PRO A 1 224 ? -18.830 3.362 2.872 1.00 71.19 224 PRO A N 1
ATOM 1751 C CA . PRO A 1 224 ? -18.566 2.278 3.804 1.00 71.19 224 PRO A CA 1
ATOM 1752 C C . PRO A 1 224 ? -19.158 2.606 5.177 1.00 71.19 224 PRO A C 1
ATOM 1754 O O . PRO A 1 224 ? -18.825 3.627 5.783 1.00 71.19 224 PRO A O 1
ATOM 1757 N N . LYS A 1 225 ? -20.064 1.745 5.652 1.00 72.00 225 LYS A N 1
ATOM 1758 C CA . LYS A 1 225 ? -20.595 1.850 7.009 1.00 72.00 225 LYS A CA 1
ATOM 1759 C C . LYS A 1 225 ? -19.534 1.389 7.995 1.00 72.00 225 LYS A C 1
ATOM 1761 O O . LYS A 1 225 ? -18.912 0.341 7.787 1.00 72.00 225 LYS A O 1
ATOM 1766 N N . LEU A 1 226 ? -19.389 2.199 9.029 1.00 79.62 226 LEU A N 1
ATOM 1767 C CA . LEU A 1 226 ? -18.603 1.935 10.218 1.00 79.62 226 LEU A CA 1
ATOM 1768 C C . LEU A 1 226 ? -19.397 1.020 11.156 1.00 79.62 226 LEU A C 1
ATOM 1770 O O . LEU A 1 226 ? -20.634 1.066 11.158 1.00 79.62 226 LEU A O 1
ATOM 1774 N N . GLU A 1 227 ? -18.701 0.172 11.899 1.00 78.31 227 GLU A N 1
ATOM 1775 C CA . GLU A 1 227 ? -19.297 -0.669 12.935 1.00 78.31 227 GLU A CA 1
ATOM 1776 C C . GLU A 1 227 ? -19.168 -0.002 14.311 1.00 78.31 227 GLU A C 1
ATOM 1778 O O . GLU A 1 227 ? -18.516 1.027 14.488 1.00 78.31 227 GLU A O 1
ATOM 1783 N N . GLN A 1 228 ? -19.884 -0.533 15.303 1.00 82.69 228 GLN A N 1
ATOM 1784 C CA . GLN A 1 228 ? -19.733 -0.043 16.665 1.00 82.69 228 GLN A CA 1
ATOM 1785 C C . GLN A 1 228 ? -18.456 -0.637 17.260 1.00 82.69 228 GLN A C 1
ATOM 1787 O O . GLN A 1 228 ? -18.363 -1.852 17.436 1.00 82.69 228 GLN A O 1
ATOM 1792 N N . ILE A 1 229 ? -17.504 0.228 17.611 1.00 89.75 229 ILE A N 1
ATOM 1793 C CA . ILE A 1 229 ? -16.269 -0.181 18.281 1.00 89.75 229 ILE A CA 1
ATOM 1794 C C . ILE A 1 229 ? -16.631 -0.862 19.614 1.00 89.75 229 ILE A C 1
ATOM 1796 O O . ILE A 1 229 ? -17.348 -0.264 20.426 1.00 89.75 229 ILE A O 1
ATOM 1800 N N . PRO A 1 230 ? -16.165 -2.100 19.863 1.00 93.31 230 PRO A N 1
ATOM 1801 C CA . PRO A 1 230 ? -16.418 -2.784 21.122 1.00 93.31 230 PRO A CA 1
ATOM 1802 C C . PRO A 1 230 ? -15.696 -2.086 22.281 1.00 93.31 230 PRO A C 1
ATOM 1804 O O . PRO A 1 230 ? -14.623 -1.507 22.106 1.00 93.31 230 PRO A O 1
ATOM 1807 N N . ASP A 1 231 ? -16.261 -2.191 23.484 1.00 94.38 231 ASP A N 1
ATOM 1808 C CA . ASP A 1 231 ? -15.576 -1.780 24.711 1.00 94.38 231 ASP A CA 1
ATOM 1809 C C . ASP A 1 231 ? -14.493 -2.812 25.063 1.00 94.38 231 ASP A C 1
ATOM 1811 O O . ASP A 1 231 ? -14.776 -3.941 25.478 1.00 94.38 231 ASP A O 1
ATOM 1815 N N . LEU A 1 232 ? -13.238 -2.432 24.839 1.00 94.50 232 LEU A N 1
ATOM 1816 C CA . LEU A 1 232 ? -12.058 -3.245 25.100 1.00 94.50 232 LEU A CA 1
ATOM 1817 C C . LEU A 1 232 ? -11.713 -3.293 26.592 1.00 94.50 232 LEU A C 1
ATOM 1819 O O . LEU A 1 232 ? -11.092 -4.264 27.032 1.00 94.50 232 LEU A O 1
ATOM 1823 N N . MET A 1 233 ? -12.136 -2.300 27.382 1.00 93.69 233 MET A N 1
ATOM 1824 C CA . MET A 1 233 ? -11.862 -2.246 28.824 1.00 93.69 233 MET A CA 1
ATOM 1825 C C . MET A 1 233 ? -12.555 -3.386 29.579 1.00 93.69 233 MET A C 1
ATOM 1827 O O . MET A 1 233 ? -12.093 -3.803 30.639 1.00 93.69 233 MET A O 1
ATOM 1831 N N . LEU A 1 234 ? -13.597 -3.989 28.998 1.00 93.12 234 LEU A N 1
ATOM 1832 C CA . LEU A 1 234 ? -14.216 -5.213 29.517 1.00 93.12 234 LEU A CA 1
ATOM 1833 C C . LEU A 1 234 ? -13.232 -6.386 29.629 1.00 93.12 234 LEU A C 1
ATOM 1835 O O . LEU A 1 234 ? -13.453 -7.295 30.425 1.00 93.12 234 LEU A O 1
ATOM 1839 N N . TYR A 1 235 ? -12.149 -6.382 28.849 1.00 90.31 235 TYR A N 1
ATOM 1840 C CA . TYR A 1 235 ? -11.186 -7.480 28.820 1.00 90.31 235 TYR A CA 1
ATOM 1841 C C . TYR A 1 235 ? -9.992 -7.269 29.759 1.00 90.31 235 TYR A C 1
ATOM 1843 O O . TYR A 1 235 ? -9.279 -8.236 30.029 1.00 90.31 235 TYR A O 1
ATOM 1851 N N . THR A 1 236 ? -9.773 -6.063 30.301 1.00 85.56 236 THR A N 1
ATOM 1852 C CA . THR A 1 236 ? -8.634 -5.764 31.198 1.00 85.56 236 THR A CA 1
ATOM 1853 C C . THR A 1 236 ? -8.799 -6.361 32.594 1.00 85.56 236 THR A C 1
ATOM 1855 O O . THR A 1 236 ? -7.816 -6.739 33.233 1.00 85.56 236 THR A O 1
ATOM 1858 N N . SER A 1 237 ? -10.043 -6.511 33.048 1.00 68.06 237 SER A N 1
ATOM 1859 C CA . SER A 1 237 ? -10.408 -6.862 34.426 1.00 68.06 237 SER A CA 1
ATOM 1860 C C . SER A 1 237 ? -10.262 -8.352 34.778 1.00 68.06 237 SER A C 1
ATOM 1862 O O . SER A 1 237 ? -10.400 -8.727 35.940 1.00 68.06 237 SER A O 1
ATOM 1864 N N . THR A 1 238 ? -9.908 -9.215 33.821 1.00 55.94 238 THR A N 1
ATOM 1865 C CA . THR A 1 238 ? -9.831 -10.675 34.035 1.00 55.94 238 THR A CA 1
ATOM 1866 C C . THR A 1 238 ? -8.502 -11.193 34.609 1.00 55.94 238 THR A C 1
ATOM 1868 O O . THR A 1 238 ? -8.380 -12.387 34.868 1.00 55.94 238 THR A O 1
ATOM 1871 N N . THR A 1 239 ? -7.506 -10.337 34.870 1.00 50.44 239 THR A N 1
ATOM 1872 C CA . THR A 1 239 ? -6.172 -10.777 35.353 1.00 50.44 239 THR A CA 1
ATOM 1873 C C . THR A 1 239 ? -6.032 -10.745 36.882 1.00 50.44 239 THR A C 1
ATOM 1875 O O . THR A 1 239 ? -4.956 -10.483 37.417 1.00 50.44 239 THR A O 1
ATOM 1878 N N . THR A 1 240 ? -7.115 -10.980 37.627 1.00 45.56 240 THR A N 1
ATOM 1879 C CA . THR A 1 240 ? -7.062 -11.064 39.100 1.00 45.56 240 THR A CA 1
ATOM 1880 C C . THR A 1 240 ? -7.902 -12.222 39.643 1.00 45.56 240 THR A C 1
ATOM 1882 O O . THR A 1 240 ? -8.811 -12.035 40.439 1.00 45.56 240 THR A O 1
ATOM 1885 N N . GLN A 1 241 ? -7.589 -13.448 39.224 1.00 40.44 241 GLN A N 1
ATOM 1886 C CA . GLN A 1 241 ? -7.967 -14.706 39.888 1.00 40.44 241 GLN A CA 1
ATOM 1887 C C . GLN A 1 241 ? -6.833 -15.708 39.595 1.00 40.44 241 GLN A C 1
ATOM 1889 O O . GLN A 1 241 ? -6.433 -15.831 38.447 1.00 40.44 241 GLN A O 1
ATOM 1894 N N . LEU A 1 242 ? -6.207 -16.444 40.512 1.00 37.09 242 LEU A N 1
ATOM 1895 C CA . LEU A 1 242 ? -6.500 -16.773 41.899 1.00 37.09 242 LEU A CA 1
ATOM 1896 C C . LEU A 1 242 ? -5.148 -17.187 42.527 1.00 37.09 242 LEU A C 1
ATOM 1898 O O . LEU A 1 242 ? -4.716 -18.328 42.371 1.00 37.09 242 LEU A O 1
ATOM 1902 N N . THR A 1 243 ? -4.425 -16.297 43.210 1.00 34.75 243 THR A N 1
ATOM 1903 C CA . THR A 1 243 ? -3.391 -16.778 44.140 1.00 34.75 243 THR A CA 1
ATOM 1904 C C . THR A 1 243 ? -4.156 -17.320 45.334 1.00 34.75 243 THR A C 1
ATOM 1906 O O . THR A 1 243 ? -4.637 -16.558 46.167 1.00 34.75 243 THR A O 1
ATOM 1909 N N . THR A 1 244 ? -4.354 -18.637 45.375 1.00 33.03 244 THR A N 1
ATOM 1910 C CA . THR A 1 244 ? -4.847 -19.340 46.559 1.00 33.03 244 THR A CA 1
ATOM 1911 C C . THR A 1 244 ? -4.037 -18.884 47.762 1.00 33.03 244 THR A C 1
ATOM 1913 O O . THR A 1 244 ? -2.859 -19.211 47.906 1.00 33.03 244 THR A O 1
ATOM 1916 N N . THR A 1 245 ? -4.681 -18.102 48.620 1.00 33.62 245 THR A N 1
ATOM 1917 C CA . THR A 1 245 ? -4.182 -17.705 49.925 1.00 33.62 245 THR A CA 1
ATOM 1918 C C . THR A 1 245 ? -4.077 -18.960 50.787 1.00 33.62 245 THR A C 1
ATOM 1920 O O . THR A 1 245 ? -5.003 -19.314 51.509 1.00 33.62 245 THR A O 1
ATOM 1923 N N . THR A 1 246 ? -2.949 -19.667 50.736 1.00 34.62 246 THR A N 1
ATOM 1924 C CA . THR A 1 246 ? -2.542 -20.508 51.864 1.00 34.62 246 THR A CA 1
ATOM 1925 C C . THR A 1 246 ? -2.012 -19.587 52.949 1.00 34.62 246 THR A C 1
ATOM 1927 O O . THR A 1 246 ? -0.848 -19.190 52.953 1.00 34.62 246 THR A O 1
ATOM 1930 N N . THR A 1 247 ? -2.897 -19.233 53.874 1.00 32.25 247 THR A N 1
ATOM 1931 C CA . THR A 1 247 ? -2.576 -18.644 55.170 1.00 32.25 247 THR A CA 1
ATOM 1932 C C . THR A 1 247 ? -1.601 -19.565 55.904 1.00 32.25 247 THR A C 1
ATOM 1934 O O . THR A 1 247 ? -1.992 -20.551 56.525 1.00 32.25 247 THR A O 1
ATOM 1937 N N . LYS A 1 248 ? -0.310 -19.230 55.877 1.00 32.03 248 LYS A N 1
ATOM 1938 C CA . LYS A 1 248 ? 0.618 -19.608 56.943 1.00 32.03 248 LYS A CA 1
ATOM 1939 C C . LYS A 1 248 ? 0.993 -18.352 57.713 1.00 32.03 248 LYS A C 1
ATOM 1941 O O . LYS A 1 248 ? 1.693 -17.479 57.213 1.00 32.03 248 LYS A O 1
ATOM 1946 N N . LYS A 1 249 ? 0.485 -18.289 58.947 1.00 32.41 249 LYS A N 1
ATOM 1947 C CA . LYS A 1 249 ? 0.982 -17.425 60.020 1.00 32.41 249 LYS A CA 1
ATOM 1948 C C . LYS A 1 249 ? 2.508 -17.537 60.081 1.00 32.41 249 LYS A C 1
ATOM 1950 O O . LYS A 1 249 ? 3.028 -18.620 60.336 1.00 32.41 249 LYS A O 1
ATOM 1955 N N . GLY A 1 250 ? 3.187 -16.413 59.902 1.00 28.38 250 GLY A N 1
ATOM 1956 C CA . GLY A 1 250 ? 4.612 -16.252 60.150 1.00 28.38 250 GLY A CA 1
ATOM 1957 C C . GLY A 1 250 ? 4.874 -14.807 60.547 1.00 28.38 250 GLY A C 1
ATOM 1958 O O . GLY A 1 250 ? 4.715 -13.899 59.742 1.00 28.38 250 GLY A O 1
ATOM 1959 N N . ILE A 1 251 ? 5.185 -14.607 61.822 1.00 30.80 251 ILE A N 1
ATOM 1960 C CA . ILE A 1 251 ? 5.566 -13.337 62.441 1.00 30.80 251 ILE A CA 1
ATOM 1961 C C . ILE A 1 251 ? 6.995 -12.990 62.000 1.00 30.80 251 ILE A C 1
ATOM 1963 O O . ILE A 1 251 ? 7.866 -13.822 62.226 1.00 30.80 251 ILE A O 1
ATOM 1967 N N . SER A 1 252 ? 7.251 -11.777 61.485 1.00 27.67 252 SER A N 1
ATOM 1968 C CA . SER A 1 252 ? 8.436 -10.967 61.855 1.00 27.67 252 SER A CA 1
ATOM 1969 C C . SER A 1 252 ? 8.501 -9.591 61.163 1.00 27.67 252 SER A C 1
ATOM 1971 O O . SER A 1 252 ? 8.557 -9.505 59.942 1.00 27.67 252 SER A O 1
ATOM 1973 N N . SER A 1 253 ? 8.556 -8.549 62.000 1.00 26.83 253 SER A N 1
ATOM 1974 C CA . SER A 1 253 ? 9.447 -7.369 61.987 1.00 26.83 253 SER A CA 1
ATOM 1975 C C . SER A 1 253 ? 9.845 -6.647 60.681 1.00 26.83 253 SER A C 1
ATOM 1977 O O . SER A 1 253 ? 10.643 -7.144 59.897 1.00 26.83 253 SER A O 1
ATOM 1979 N N . ILE A 1 254 ? 9.394 -5.384 60.602 1.00 36.41 254 ILE A N 1
ATOM 1980 C CA . ILE A 1 254 ? 10.104 -4.122 60.268 1.00 36.41 254 ILE A CA 1
ATOM 1981 C C . ILE A 1 254 ? 11.465 -4.245 59.556 1.00 36.41 254 ILE A C 1
ATOM 1983 O O . ILE A 1 254 ? 12.411 -4.689 60.196 1.00 36.41 254 ILE A O 1
ATOM 1987 N N . VAL A 1 255 ? 11.589 -3.650 58.354 1.00 29.95 255 VAL A N 1
ATOM 1988 C CA . VAL A 1 255 ? 12.695 -2.740 57.958 1.00 29.95 255 VAL A CA 1
ATOM 1989 C C . VAL A 1 255 ? 12.191 -1.731 56.903 1.00 29.95 255 VAL A C 1
ATOM 1991 O O . VAL A 1 255 ? 11.675 -2.105 55.854 1.00 29.95 255 VAL A O 1
ATOM 1994 N N . ASN A 1 256 ? 12.367 -0.443 57.210 1.00 36.56 256 ASN A N 1
ATOM 1995 C CA . ASN A 1 256 ? 12.301 0.710 56.304 1.00 36.56 256 ASN A CA 1
ATOM 1996 C C . ASN A 1 256 ? 13.416 0.635 55.252 1.00 36.56 256 ASN A C 1
ATOM 1998 O O . ASN A 1 256 ? 14.560 0.474 55.652 1.00 36.56 256 ASN A O 1
ATOM 2002 N N . HIS A 1 257 ? 13.138 0.913 53.975 1.00 33.62 257 HIS A N 1
ATOM 2003 C CA . HIS A 1 257 ? 14.119 1.578 53.108 1.00 33.62 257 HIS A CA 1
ATOM 2004 C C . HIS A 1 257 ? 13.443 2.348 51.967 1.00 33.62 257 HIS A C 1
ATOM 2006 O O . HIS A 1 257 ? 12.906 1.789 51.016 1.00 33.62 257 HIS A O 1
ATOM 2012 N N . THR A 1 258 ? 13.519 3.668 52.085 1.00 35.31 258 THR A N 1
ATOM 2013 C CA . THR A 1 258 ? 13.495 4.637 50.994 1.00 35.31 258 THR A CA 1
ATOM 2014 C C . THR A 1 258 ? 14.639 4.351 50.019 1.00 35.31 258 THR A C 1
ATOM 2016 O O . THR A 1 258 ? 15.794 4.278 50.434 1.00 35.31 258 THR A O 1
ATOM 2019 N N . PHE A 1 259 ? 14.339 4.265 48.722 1.00 37.22 259 PHE A N 1
ATOM 2020 C CA . PHE A 1 259 ? 15.337 4.423 47.665 1.00 37.22 259 PHE A CA 1
ATOM 2021 C C . PHE A 1 259 ? 14.839 5.431 46.632 1.00 37.22 259 PHE A C 1
ATOM 2023 O O . PHE A 1 259 ? 13.941 5.175 45.835 1.00 37.22 259 PHE A O 1
ATOM 2030 N N . ILE A 1 260 ? 15.455 6.607 46.703 1.00 39.09 260 ILE A N 1
ATOM 2031 C CA . ILE A 1 260 ? 15.524 7.603 45.642 1.00 39.09 260 ILE A CA 1
ATOM 2032 C C . ILE A 1 260 ? 16.415 7.010 44.547 1.00 39.09 260 ILE A C 1
ATOM 2034 O O . ILE A 1 260 ? 17.522 6.559 44.838 1.00 39.09 260 ILE A O 1
ATOM 2038 N N . SER A 1 261 ? 15.977 7.050 43.291 1.00 35.84 261 SER A N 1
ATOM 2039 C CA . SER A 1 261 ? 16.887 6.895 42.158 1.00 35.84 261 SER A CA 1
ATOM 2040 C C . SER A 1 261 ? 16.560 7.941 41.099 1.00 35.84 261 SER A C 1
ATOM 2042 O O . SER A 1 261 ? 15.581 7.834 40.363 1.00 35.84 261 SER A O 1
ATOM 2044 N N . LEU A 1 262 ? 17.386 8.992 41.084 1.00 35.75 262 LEU A N 1
ATOM 2045 C CA . LEU A 1 262 ? 17.607 9.833 39.917 1.00 35.75 262 LEU A CA 1
ATOM 2046 C C . LEU A 1 262 ? 18.302 8.987 38.846 1.00 35.75 262 LEU A C 1
ATOM 2048 O O . LEU A 1 262 ? 19.363 8.428 39.114 1.00 35.75 262 LEU A O 1
ATOM 2052 N N . TYR A 1 263 ? 17.789 9.017 37.619 1.00 36.69 263 TYR A N 1
ATOM 2053 C CA . TYR A 1 263 ? 18.618 8.801 36.437 1.00 36.69 263 TYR A CA 1
ATOM 2054 C C . TYR A 1 263 ? 18.486 9.995 35.497 1.00 36.69 263 TYR A C 1
ATOM 2056 O O . TYR A 1 263 ? 17.527 10.143 34.745 1.00 36.69 263 TYR A O 1
ATOM 2064 N N . VAL A 1 264 ? 19.496 10.857 35.585 1.00 35.56 264 VAL A N 1
ATOM 2065 C CA . VAL A 1 264 ? 19.913 11.774 34.529 1.00 35.56 264 VAL A CA 1
ATOM 2066 C C . VAL A 1 264 ? 20.764 10.944 33.572 1.00 35.56 264 VAL A C 1
ATOM 2068 O O . VAL A 1 264 ? 21.813 10.444 33.973 1.00 35.56 264 VAL A O 1
ATOM 2071 N N . ILE A 1 265 ? 20.330 10.782 32.322 1.00 41.19 265 ILE A N 1
ATOM 2072 C CA . ILE A 1 265 ? 21.209 10.328 31.240 1.00 41.19 265 ILE A CA 1
ATOM 2073 C C . ILE A 1 265 ? 21.222 11.408 30.168 1.00 41.19 265 ILE A C 1
ATOM 2075 O O . ILE A 1 265 ? 20.329 11.535 29.336 1.00 41.19 265 ILE A O 1
ATOM 2079 N N . THR A 1 266 ? 22.281 12.201 30.241 1.00 37.94 266 THR A N 1
ATOM 2080 C CA . THR A 1 266 ? 22.805 13.060 29.191 1.00 37.94 266 THR A CA 1
ATOM 2081 C C . THR A 1 266 ? 23.451 12.170 28.128 1.00 37.94 266 THR A C 1
ATOM 2083 O O . THR A 1 266 ? 24.375 11.425 28.445 1.00 37.94 266 THR A O 1
ATOM 2086 N N . ILE A 1 267 ? 23.040 12.277 26.863 1.00 40.53 267 ILE A N 1
ATOM 2087 C CA . ILE A 1 267 ? 23.900 11.905 25.731 1.00 40.53 267 ILE A CA 1
ATOM 2088 C C . ILE A 1 267 ? 23.945 13.093 24.774 1.00 40.53 267 ILE A C 1
ATOM 2090 O O . ILE A 1 267 ? 23.064 13.295 23.944 1.00 40.53 267 ILE A O 1
ATOM 2094 N N . LEU A 1 268 ? 25.009 13.885 24.923 1.00 38.59 268 LEU A N 1
ATOM 2095 C CA . LEU A 1 268 ? 25.608 14.619 23.817 1.00 38.59 268 LEU A CA 1
ATOM 2096 C C . LEU A 1 268 ? 26.235 13.600 22.859 1.00 38.59 268 LEU A C 1
ATOM 2098 O O . LEU A 1 268 ? 27.071 12.801 23.284 1.00 38.59 268 LEU A O 1
ATOM 2102 N N . LYS A 1 269 ? 25.944 13.714 21.563 1.00 35.62 269 LYS A N 1
ATOM 2103 C CA . LYS A 1 269 ? 26.975 13.518 20.540 1.00 35.62 269 LYS A CA 1
ATOM 2104 C C . LYS A 1 269 ? 26.668 14.336 19.292 1.00 35.62 269 LYS A C 1
ATOM 2106 O O . LYS A 1 269 ? 25.751 14.059 18.531 1.00 35.62 269 LYS A O 1
ATOM 2111 N N . THR A 1 270 ? 27.470 15.376 19.156 1.00 39.06 270 THR A N 1
ATOM 2112 C CA . THR A 1 270 ? 27.698 16.229 18.001 1.00 39.06 270 THR A CA 1
ATOM 2113 C C . THR A 1 270 ? 28.609 15.521 16.982 1.00 39.06 270 THR A C 1
ATOM 2115 O O . THR A 1 270 ? 29.555 14.850 17.387 1.00 39.06 270 THR A O 1
ATOM 2118 N N . ILE A 1 271 ? 28.359 15.798 15.694 1.00 44.12 271 ILE A N 1
ATOM 2119 C CA . ILE A 1 271 ? 29.318 15.907 14.569 1.00 44.12 271 ILE A CA 1
ATOM 2120 C C . ILE A 1 271 ? 29.926 14.597 14.021 1.00 44.12 271 ILE A C 1
ATOM 2122 O O . ILE A 1 271 ? 30.843 14.030 14.612 1.00 44.12 271 ILE A O 1
ATOM 2126 N N . PHE A 1 272 ? 29.459 14.177 12.838 1.00 45.09 272 PHE A N 1
ATOM 2127 C CA . PHE A 1 272 ? 30.099 14.429 11.532 1.00 45.09 272 PHE A CA 1
ATOM 2128 C C . PHE A 1 272 ? 29.019 14.547 10.451 1.00 45.09 272 PHE A C 1
ATOM 2130 O O . PHE A 1 272 ? 27.967 13.889 10.620 1.00 45.09 272 PHE A O 1
#

Organism: Strongyloides venezuelensis (NCBI:txid75913)

Sequence (272 aa):
MTTKACQNNVDKCSYVSLNIPGLVIGSFSGCLQEVGIIFGRIAGRRLDVDDIFGHLYIPNTSIIDMKSVCQRSTLGNGSYVIETITGDGIFFVHCYNQGEIYINPLERFDPPPKSADSVTCFNGTSLIKCSEGYCGAFELSYINQVRDIQESSIFQLCPNDLFNQMYVNSQFYWIKRTKGLHDDLPDAGNACVKKVKKQMLSKNGSMSYFWYVNCLVSNNSIFPKLEQIPDLMLYTSTTTQLTTTTTKKGISSIVNHTFISLYVITILKTIF